Protein AF-A0A7S2L0W4-F1 (afdb_monomer)

Sequence (240 aa):
MPLSRFNKSISGSVWSVRQLDWRLLLLYWDPEKCNMKSKCPLYVYVDGTISGDFDGRDTVFMKEMAARGYVAVTADYDDASMGYIDGCQGFERKSQKIFDDSTVGSVLHQLCQDDNNAFGHRNDVPVDCNKGVAVNGYSQGSHVTALAGNFSPLVTAGLYWGNGNRGKLCAMKYPACSMCGSMDVPCMNSNQIELPKEKRRYINGDKDSYFGACENWFGRNNRNNVIDQLQAVSGMTCPY

Organism: NCBI:txid267567

pLDDT: mean 79.39, std 19.27, range [24.88, 98.56]

Secondary structure (DSSP, 8-state):
-------SSS-EE---EEETTEEEEEEE--TTTS-TTT-B-EEEEE--TT--S--HHHHHHHHHHHHTT-EEEEEEE---GGGGTSHHHHHHHHHHHHH-TTSTTSHHIIIII-TTSTTTTSSSS-B-GGG-EEEEEETHHHHHHHTGGGT-TTEEEEEEES--SEEEGGGGT-S-GGGPPEEE-GGGSGGG--S-GGGEEEE--TT-TTTS-BSSTT--B-HHHHHHHHHHHH-PPPP-

Structure (mmCIF, N/CA/C/O backbone):
data_AF-A0A7S2L0W4-F1
#
_entry.id   AF-A0A7S2L0W4-F1
#
loop_
_atom_site.group_PDB
_atom_site.id
_atom_site.type_symbol
_atom_site.label_atom_id
_atom_site.label_alt_id
_atom_site.label_comp_id
_atom_site.label_asym_id
_atom_site.label_entity_id
_atom_site.label_seq_id
_atom_site.pdbx_PDB_ins_code
_atom_site.Cartn_x
_atom_site.Cartn_y
_atom_site.Cartn_z
_atom_site.occupancy
_atom_site.B_iso_or_equiv
_atom_site.auth_seq_id
_atom_site.auth_comp_id
_atom_site.auth_asym_id
_atom_site.auth_atom_id
_atom_site.pdbx_PDB_model_num
ATOM 1 N N . MET A 1 1 ? -32.185 8.899 2.384 1.00 25.52 1 MET A N 1
ATOM 2 C CA . MET A 1 1 ? -32.598 7.673 1.660 1.00 25.52 1 MET A CA 1
ATOM 3 C C . MET A 1 1 ? -32.523 6.504 2.632 1.00 25.52 1 MET A C 1
ATOM 5 O O . MET A 1 1 ? -31.604 6.514 3.442 1.00 25.52 1 MET A O 1
ATOM 9 N N . PRO A 1 2 ? -33.486 5.568 2.641 1.00 24.88 2 PRO A N 1
ATOM 10 C CA . PRO A 1 2 ? -33.548 4.536 3.666 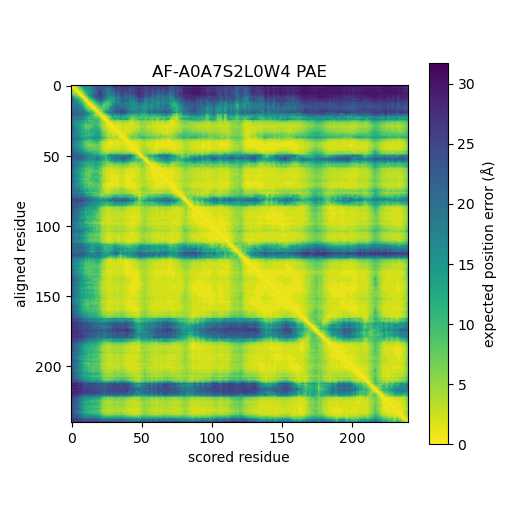1.00 24.88 2 PRO A CA 1
ATOM 11 C C . PRO A 1 2 ? -32.527 3.426 3.392 1.00 24.88 2 PRO A C 1
ATOM 13 O O . PRO A 1 2 ? -32.439 2.909 2.282 1.00 24.88 2 PRO A O 1
ATOM 16 N N . LEU A 1 3 ? -31.769 3.082 4.433 1.00 26.02 3 LEU A N 1
ATOM 17 C CA . LEU A 1 3 ? -30.790 1.998 4.484 1.00 26.02 3 LEU A CA 1
ATOM 18 C C . LEU A 1 3 ? -31.522 0.647 4.460 1.00 26.02 3 LEU A C 1
ATOM 20 O O . LEU A 1 3 ? -32.189 0.282 5.430 1.00 26.02 3 LEU A O 1
ATOM 24 N N . SER A 1 4 ? -31.420 -0.103 3.364 1.00 27.42 4 SER A N 1
ATOM 25 C CA . SER A 1 4 ? -31.948 -1.469 3.291 1.00 27.42 4 SER A CA 1
ATOM 26 C C . SER A 1 4 ? -30.940 -2.472 3.859 1.00 27.42 4 SER A C 1
ATOM 28 O O . SER A 1 4 ? -29.818 -2.576 3.366 1.00 27.42 4 SER A O 1
ATOM 30 N N . ARG A 1 5 ? -31.366 -3.237 4.871 1.00 36.09 5 ARG A N 1
ATOM 31 C CA . ARG A 1 5 ? -30.678 -4.430 5.395 1.00 36.09 5 ARG A CA 1
ATOM 32 C C . ARG A 1 5 ? -30.643 -5.545 4.346 1.00 36.09 5 ARG A C 1
ATOM 34 O O . ARG A 1 5 ? -31.677 -5.814 3.745 1.00 36.09 5 ARG A O 1
ATOM 41 N N . PHE A 1 6 ? -29.526 -6.270 4.241 1.00 31.12 6 PHE A N 1
ATOM 42 C CA . PHE A 1 6 ? -29.468 -7.583 3.585 1.00 31.12 6 PHE A CA 1
ATOM 43 C C . PHE A 1 6 ? -28.548 -8.588 4.310 1.00 31.12 6 PHE A C 1
ATOM 45 O O . PHE A 1 6 ? -27.836 -8.247 5.250 1.00 31.12 6 PHE A O 1
ATOM 52 N N . ASN A 1 7 ? -28.709 -9.849 3.901 1.00 25.83 7 ASN A N 1
ATOM 53 C CA . ASN A 1 7 ? -28.618 -11.120 4.630 1.00 25.83 7 ASN A CA 1
ATOM 54 C C . ASN A 1 7 ? -27.270 -11.556 5.245 1.00 25.83 7 ASN A C 1
ATOM 56 O O . ASN A 1 7 ? -26.189 -11.254 4.754 1.00 25.83 7 ASN A O 1
ATOM 60 N N . LYS A 1 8 ? -27.396 -12.402 6.285 1.00 31.53 8 LYS A N 1
ATOM 61 C CA . LYS A 1 8 ? -26.356 -13.211 6.951 1.00 31.53 8 LYS A CA 1
ATOM 62 C C . LYS A 1 8 ? -25.602 -14.121 5.966 1.00 31.53 8 LYS A C 1
ATOM 64 O O . LYS A 1 8 ? -26.026 -15.246 5.726 1.00 31.53 8 LYS A O 1
ATOM 69 N N . SER A 1 9 ? -24.493 -13.644 5.418 1.00 36.88 9 SER A N 1
ATOM 70 C CA . SER A 1 9 ? -23.401 -14.452 4.852 1.00 36.88 9 SER A CA 1
ATOM 71 C C . SER A 1 9 ? -22.326 -13.472 4.381 1.00 36.88 9 SER A C 1
ATOM 73 O O . SER A 1 9 ? -22.377 -13.040 3.235 1.00 36.88 9 SER A O 1
ATOM 75 N N . ILE A 1 10 ? -21.401 -13.095 5.276 1.00 40.31 10 ILE A N 1
ATOM 76 C CA . ILE A 1 10 ? -20.441 -11.984 5.113 1.00 40.31 10 ILE A CA 1
ATOM 77 C C . ILE A 1 10 ? -21.188 -10.667 4.842 1.00 40.31 10 ILE A C 1
ATOM 79 O O . ILE A 1 10 ? -21.696 -10.440 3.748 1.00 40.31 10 ILE A O 1
ATOM 83 N N . SER A 1 11 ? -21.283 -9.771 5.829 1.00 45.28 11 SER A N 1
ATOM 84 C CA . SER A 1 11 ? -21.902 -8.456 5.609 1.00 45.28 11 SER A CA 1
ATOM 85 C C . SER A 1 11 ? -20.989 -7.581 4.743 1.00 45.28 11 SER A C 1
ATOM 87 O O . SER A 1 11 ? -20.265 -6.725 5.242 1.00 45.28 11 SER A O 1
ATOM 89 N N . GLY A 1 12 ? -20.992 -7.809 3.431 1.00 43.12 12 GLY A N 1
ATOM 90 C CA . GLY A 1 12 ? -20.440 -6.877 2.460 1.00 43.12 12 GLY A CA 1
ATOM 91 C C . GLY A 1 12 ? -21.417 -5.725 2.298 1.00 43.12 12 GLY A C 1
ATOM 92 O O . GLY A 1 12 ? -22.538 -5.930 1.838 1.00 43.12 12 GLY A O 1
ATOM 93 N N . SER A 1 13 ? -21.012 -4.526 2.699 1.00 44.06 13 SER A N 1
ATOM 94 C CA . SER A 1 13 ? -21.776 -3.316 2.418 1.00 44.06 13 SER A CA 1
ATOM 95 C C . SER A 1 13 ? -20.925 -2.432 1.514 1.00 44.06 13 SER A C 1
ATOM 97 O O . SER A 1 13 ? -19.819 -2.040 1.878 1.00 44.06 13 SER A O 1
ATOM 99 N N . VAL A 1 14 ? -21.413 -2.168 0.303 1.00 39.84 14 VAL A N 1
ATOM 100 C CA . VAL A 1 14 ? -20.758 -1.252 -0.634 1.00 39.84 14 VAL A CA 1
ATOM 101 C C . VAL A 1 14 ? -21.110 0.166 -0.206 1.00 39.84 14 VAL A C 1
ATOM 103 O O . VAL A 1 14 ? -22.277 0.553 -0.261 1.00 39.84 14 VAL A O 1
ATOM 106 N N . TRP A 1 15 ? -20.113 0.933 0.224 1.00 42.97 15 TRP A N 1
ATOM 107 C CA . TRP A 1 15 ? -20.274 2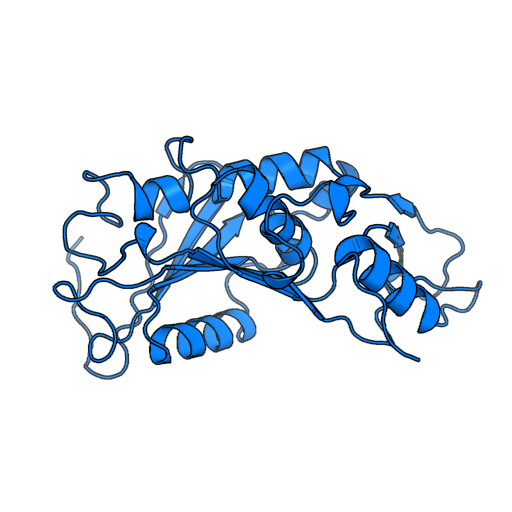.338 0.583 1.00 42.97 15 TRP A CA 1
ATOM 108 C C . TRP A 1 15 ? -19.284 3.155 -0.234 1.00 42.97 15 TRP A C 1
ATOM 110 O O . TRP A 1 15 ? -18.088 2.891 -0.181 1.00 42.97 15 TRP A O 1
ATOM 120 N N . SER A 1 16 ? -19.788 4.141 -0.980 1.00 37.47 16 SER A N 1
ATOM 121 C CA . SER A 1 16 ? -18.957 5.103 -1.700 1.00 37.47 16 SER A CA 1
ATOM 122 C C . SER A 1 16 ? -19.030 6.458 -1.011 1.00 37.47 16 SER A C 1
ATOM 124 O O . SER A 1 16 ? -20.112 7.037 -0.894 1.00 37.47 16 SER A O 1
ATOM 126 N N . VAL A 1 17 ? -17.881 6.971 -0.574 1.00 44.06 17 VAL A N 1
ATOM 127 C CA . VAL A 1 17 ? -17.745 8.336 -0.048 1.00 44.06 17 VAL A CA 1
ATOM 128 C C . VAL A 1 17 ? -16.907 9.125 -1.037 1.00 44.06 17 VAL A C 1
ATOM 130 O O . VAL A 1 17 ? -15.743 8.799 -1.259 1.00 44.06 17 VAL A O 1
ATOM 133 N N . ARG A 1 18 ? -17.500 10.145 -1.667 1.00 39.38 18 ARG A N 1
ATOM 134 C CA . ARG A 1 18 ? -16.770 11.073 -2.538 1.00 39.38 18 ARG A CA 1
ATOM 135 C C . ARG A 1 18 ? -16.206 12.220 -1.720 1.00 39.38 18 ARG A C 1
ATOM 137 O O . ARG A 1 18 ? -16.968 13.056 -1.241 1.00 39.38 18 ARG A O 1
ATOM 144 N N . GLN A 1 19 ? -14.884 12.306 -1.662 1.00 43.34 19 GLN A N 1
ATOM 145 C CA . GLN A 1 19 ? -14.175 13.533 -1.323 1.00 43.34 19 GLN A CA 1
ATOM 146 C C . GLN A 1 19 ? -13.202 13.841 -2.466 1.00 43.34 19 GLN A C 1
ATOM 148 O O . GLN A 1 19 ? -12.768 12.932 -3.160 1.00 43.34 19 GLN A O 1
ATOM 153 N N . LEU A 1 20 ? -12.970 15.124 -2.739 1.00 43.94 20 LEU A N 1
ATOM 154 C CA . LEU A 1 20 ? -12.661 15.701 -4.060 1.00 43.94 20 LEU A CA 1
ATOM 155 C C . LEU A 1 20 ? -11.546 15.059 -4.925 1.00 43.94 20 LEU A C 1
ATOM 157 O O . LEU A 1 20 ? -11.529 15.368 -6.108 1.00 43.94 20 LEU A O 1
ATOM 161 N N . ASP A 1 21 ? -10.712 14.140 -4.422 1.00 53.69 21 ASP A N 1
ATOM 162 C CA . ASP A 1 21 ? -9.618 13.502 -5.182 1.00 53.69 21 ASP A CA 1
ATOM 163 C C . ASP A 1 21 ? -9.447 11.975 -4.980 1.00 53.69 21 ASP A C 1
ATOM 165 O O . ASP A 1 21 ? -8.531 11.387 -5.555 1.00 53.69 21 ASP A O 1
ATOM 169 N N . TRP A 1 22 ? -10.270 11.318 -4.157 1.00 57.53 22 TRP A N 1
ATOM 170 C CA . TRP A 1 22 ? -10.204 9.868 -3.901 1.00 57.53 22 TRP A CA 1
ATOM 171 C C . TRP A 1 22 ? -11.491 9.385 -3.210 1.00 57.53 22 TRP A C 1
ATOM 173 O O . TRP A 1 22 ? -12.302 10.189 -2.739 1.00 57.53 22 TRP A O 1
ATOM 183 N N . ARG A 1 23 ? -11.737 8.069 -3.178 1.00 63.06 23 ARG A N 1
ATOM 184 C CA . ARG A 1 23 ? -12.978 7.512 -2.601 1.00 63.06 23 ARG A CA 1
ATOM 185 C C . ARG A 1 23 ? -12.723 6.226 -1.843 1.00 63.06 23 ARG A C 1
ATOM 187 O O . ARG A 1 23 ? -12.052 5.336 -2.350 1.00 63.06 23 ARG A O 1
ATOM 194 N N . LEU A 1 24 ? -13.348 6.069 -0.680 1.00 63.22 24 LEU A N 1
ATOM 195 C CA . LEU A 1 24 ? -13.543 4.730 -0.133 1.00 63.22 24 LEU A CA 1
ATOM 196 C C . LEU A 1 24 ? -14.602 4.042 -0.993 1.00 63.22 24 LEU A C 1
ATOM 198 O O . LEU A 1 24 ? -15.680 4.602 -1.202 1.00 63.22 24 LEU A O 1
ATOM 202 N N . LEU A 1 25 ? -14.258 2.884 -1.549 1.00 67.94 25 LEU A N 1
ATOM 203 C CA . LEU A 1 25 ? -15.087 2.208 -2.546 1.00 67.94 25 LEU A CA 1
ATOM 204 C C . LEU A 1 25 ? -15.820 0.992 -1.975 1.00 67.94 25 LEU A C 1
ATOM 206 O O . LEU A 1 25 ? -16.997 0.772 -2.259 1.00 67.94 25 LEU A O 1
ATOM 210 N N . LEU A 1 26 ? -15.118 0.189 -1.175 1.00 76.62 26 LEU A N 1
ATOM 211 C CA . LEU A 1 26 ? -15.656 -1.005 -0.528 1.00 76.62 26 LEU A CA 1
ATOM 212 C C . LEU A 1 26 ? -15.157 -1.095 0.897 1.00 76.62 26 LEU A C 1
ATOM 214 O O . LEU A 1 26 ? -14.000 -0.783 1.175 1.00 76.62 26 LEU A O 1
ATOM 218 N N . LEU A 1 27 ? -16.028 -1.615 1.755 1.00 86.75 27 LEU A N 1
ATOM 219 C CA . LEU A 1 27 ? -15.720 -1.957 3.128 1.00 86.75 27 LEU A CA 1
ATOM 220 C C . LEU A 1 27 ? -16.304 -3.343 3.435 1.00 86.75 27 LEU A C 1
ATOM 222 O O . LEU A 1 27 ? -17.497 -3.590 3.249 1.00 86.75 27 LEU A O 1
ATOM 226 N N . TYR A 1 28 ? -15.451 -4.257 3.887 1.00 88.81 28 TYR A N 1
ATOM 227 C CA . TYR A 1 28 ? -15.817 -5.618 4.274 1.00 88.81 28 TYR A CA 1
ATOM 228 C C . TYR A 1 28 ? -15.331 -5.912 5.684 1.00 88.81 28 TYR A C 1
ATOM 230 O O . TYR A 1 28 ? -14.205 -5.586 6.048 1.00 88.81 28 TYR A O 1
ATOM 238 N N . TRP A 1 29 ? -16.154 -6.609 6.455 1.00 91.31 29 TRP A N 1
ATOM 239 C CA . TRP A 1 29 ? -15.713 -7.306 7.654 1.00 91.31 29 TRP A CA 1
ATOM 240 C C . TRP A 1 29 ? -16.605 -8.524 7.881 1.00 91.31 29 TRP A C 1
ATOM 242 O O . TRP A 1 29 ? -17.750 -8.577 7.423 1.00 91.31 29 TRP A O 1
ATOM 252 N N . ASP A 1 30 ? -16.068 -9.518 8.577 1.00 91.31 30 ASP A N 1
ATOM 253 C CA . ASP A 1 30 ? -16.837 -10.668 9.034 1.00 91.31 30 ASP A CA 1
ATOM 254 C C . ASP A 1 30 ? -17.305 -10.411 10.479 1.00 91.31 30 ASP A C 1
ATOM 256 O O . ASP A 1 30 ? -16.456 -10.357 11.370 1.00 91.31 30 ASP A O 1
ATOM 260 N N . PRO A 1 31 ? -18.618 -10.267 10.752 1.00 89.31 31 PRO A N 1
ATOM 261 C CA . PRO A 1 31 ? -19.128 -9.987 12.095 1.00 89.31 31 PRO A CA 1
ATOM 262 C C . PRO A 1 31 ? -18.836 -11.098 13.118 1.00 89.31 31 PRO A C 1
ATOM 264 O O . PRO A 1 31 ? -18.837 -10.833 14.323 1.00 89.31 31 PRO A O 1
ATOM 267 N N . GLU A 1 32 ? -18.575 -12.330 12.669 1.00 90.31 32 GLU A N 1
ATOM 268 C CA . GLU A 1 32 ? -18.208 -13.442 13.554 1.00 90.31 32 GLU A CA 1
ATOM 269 C C . GLU A 1 32 ? -16.742 -13.366 13.997 1.00 90.31 32 GLU A C 1
ATOM 271 O O . GLU A 1 32 ? -16.394 -13.834 15.082 1.00 90.31 32 GLU A O 1
ATOM 276 N N . LYS A 1 33 ? -15.877 -12.747 13.185 1.00 90.88 33 LYS A N 1
ATOM 277 C CA . LYS A 1 33 ? -14.451 -12.536 13.494 1.00 90.88 33 LYS A CA 1
ATOM 278 C C . LYS A 1 33 ? -14.181 -11.163 14.092 1.00 90.88 33 LYS A C 1
ATOM 280 O O . LYS A 1 33 ? -13.267 -10.999 14.896 1.00 90.88 33 LYS A O 1
ATOM 285 N N . CYS A 1 34 ? -14.977 -10.184 13.689 1.00 89.81 34 CYS A N 1
ATOM 286 C CA . CYS A 1 34 ? -14.733 -8.780 13.901 1.00 89.81 34 CYS A CA 1
ATOM 287 C C . CYS A 1 34 ? -16.027 -8.054 14.268 1.00 89.81 34 CYS A C 1
ATOM 289 O O . CYS A 1 34 ? -16.938 -7.936 13.456 1.00 89.81 34 CYS A O 1
ATOM 291 N N . ASN A 1 35 ? -16.131 -7.554 15.497 1.00 88.12 35 ASN A N 1
ATOM 292 C CA . ASN A 1 35 ? -17.352 -6.909 15.969 1.00 88.12 35 ASN A CA 1
ATOM 293 C C . ASN A 1 35 ? -17.049 -5.706 16.859 1.00 88.12 35 ASN A C 1
ATOM 295 O O . ASN A 1 35 ? -15.913 -5.481 17.269 1.00 88.12 35 ASN A O 1
ATOM 299 N N . MET A 1 36 ? -18.092 -4.945 17.188 1.00 84.50 36 MET A N 1
ATOM 300 C CA . MET A 1 36 ? -17.954 -3.681 17.912 1.00 84.50 36 MET A CA 1
ATOM 301 C C . MET A 1 36 ? -17.341 -3.809 19.310 1.00 84.50 36 MET A C 1
ATOM 303 O O . MET A 1 36 ? -16.830 -2.825 19.835 1.00 84.50 36 MET A O 1
ATOM 307 N N . LYS A 1 37 ? -17.376 -5.003 19.918 1.00 84.31 37 LYS A N 1
ATOM 308 C CA . LYS A 1 37 ? -16.754 -5.247 21.225 1.00 84.31 37 LYS A CA 1
ATOM 309 C C . LYS A 1 37 ? -15.266 -5.533 21.092 1.00 84.31 37 LYS A C 1
ATOM 311 O O . LYS A 1 37 ? -14.485 -5.021 21.885 1.00 84.31 37 LYS A O 1
ATOM 316 N N . SER A 1 38 ? -14.882 -6.379 20.134 1.00 82.50 38 SER A N 1
ATOM 317 C CA . SER A 1 38 ? -13.476 -6.730 19.947 1.00 82.50 38 SER A CA 1
ATOM 318 C C . SER A 1 38 ? -12.709 -5.602 19.273 1.00 82.50 38 SER A C 1
ATOM 320 O O . SER A 1 38 ? -11.590 -5.330 19.704 1.00 82.50 38 SER A O 1
ATOM 322 N N . LYS A 1 39 ? -13.307 -4.949 18.266 1.00 89.19 39 LYS A N 1
ATOM 323 C CA . LYS A 1 39 ? -12.655 -4.083 17.271 1.00 89.19 39 LYS A CA 1
ATOM 324 C C . LYS A 1 39 ? -11.442 -4.750 16.605 1.00 89.19 39 LYS A C 1
ATOM 326 O O . LYS A 1 39 ? -10.837 -5.686 17.137 1.00 89.19 39 LYS A O 1
ATOM 331 N N . CYS A 1 40 ? -11.067 -4.298 15.422 1.00 93.44 40 CYS A N 1
ATOM 332 C CA . CYS A 1 40 ? -10.186 -5.069 14.550 1.00 93.44 40 CYS A CA 1
ATOM 333 C C . CYS A 1 40 ? -9.127 -4.212 13.880 1.00 93.44 40 CYS A C 1
ATOM 335 O O . CYS A 1 40 ? -9.377 -3.031 13.637 1.00 93.44 40 CYS A O 1
ATOM 337 N N . PRO A 1 41 ? -7.974 -4.810 13.535 1.00 96.62 41 PRO A N 1
ATOM 338 C CA . PRO A 1 41 ? -7.005 -4.134 12.692 1.00 96.62 41 PRO A CA 1
ATOM 339 C C . PRO A 1 41 ? -7.619 -3.798 11.328 1.00 96.62 41 PRO A C 1
ATOM 341 O O . PRO A 1 41 ? -8.553 -4.458 10.852 1.00 96.62 41 PRO A O 1
ATOM 344 N N . LEU A 1 42 ? -7.065 -2.769 10.698 1.00 96.25 42 LEU A N 1
ATOM 345 C CA . LEU A 1 42 ? -7.480 -2.308 9.379 1.00 96.25 42 LEU A CA 1
ATOM 346 C C . LEU A 1 42 ? -6.605 -2.951 8.301 1.00 96.25 42 LEU A C 1
ATOM 348 O O . LEU A 1 42 ? -5.403 -3.143 8.481 1.00 96.25 42 LEU A O 1
ATOM 352 N N . TYR A 1 43 ? -7.209 -3.260 7.165 1.00 97.69 43 TYR A N 1
ATOM 353 C CA . TYR A 1 43 ? -6.531 -3.643 5.940 1.00 97.69 43 TYR A CA 1
ATOM 354 C C . TYR A 1 43 ? -6.943 -2.689 4.819 1.00 97.69 43 TYR A C 1
ATOM 356 O O . TYR A 1 43 ? -8.136 -2.530 4.574 1.00 97.69 43 TYR A O 1
ATOM 364 N N . VAL A 1 44 ? -5.974 -2.080 4.136 1.00 96.12 44 VAL A N 1
ATOM 365 C CA . VAL A 1 44 ? -6.212 -1.160 3.014 1.00 96.12 44 VAL A CA 1
ATOM 366 C C . VAL A 1 44 ? -5.607 -1.739 1.740 1.00 96.12 44 VAL A C 1
ATOM 368 O O . VAL A 1 44 ? -4.407 -2.012 1.689 1.00 96.12 44 VAL A O 1
ATOM 371 N N . TYR A 1 45 ? -6.430 -1.899 0.709 1.00 95.12 45 TYR A N 1
ATOM 372 C CA . TYR A 1 45 ? -6.002 -2.262 -0.637 1.00 95.12 45 TYR A CA 1
ATOM 373 C C . TYR A 1 45 ? -6.022 -1.044 -1.572 1.00 95.12 45 TYR A C 1
ATOM 375 O O . TYR A 1 45 ? -6.946 -0.233 -1.510 1.00 95.12 45 TYR A O 1
ATOM 383 N N . VAL A 1 46 ? -5.013 -0.922 -2.438 1.00 93.12 46 VAL A N 1
ATOM 384 C CA . VAL A 1 46 ? -4.937 0.114 -3.483 1.00 93.12 46 VAL A CA 1
ATOM 385 C C . VAL A 1 46 ? -4.576 -0.537 -4.817 1.00 93.12 46 VAL A C 1
ATOM 387 O O . VAL A 1 46 ? -3.546 -1.211 -4.929 1.00 93.12 46 VAL A O 1
ATOM 390 N N . ASP A 1 47 ? -5.411 -0.338 -5.833 1.00 91.25 47 ASP A N 1
ATOM 391 C CA . ASP A 1 47 ? -5.235 -0.977 -7.142 1.00 91.25 47 ASP A CA 1
ATOM 392 C C . ASP A 1 47 ? -4.243 -0.221 -8.058 1.00 91.25 47 ASP A C 1
ATOM 394 O O . ASP A 1 47 ? -3.670 0.818 -7.705 1.00 91.25 47 ASP A O 1
ATOM 398 N N . GLY A 1 48 ? -3.982 -0.785 -9.235 1.00 88.62 48 GLY A N 1
ATOM 399 C CA . GLY A 1 48 ? -3.072 -0.253 -10.245 1.00 88.62 48 GLY A CA 1
ATOM 400 C C . GLY A 1 48 ? -3.630 0.920 -11.056 1.00 88.62 48 GLY A C 1
ATOM 401 O O . GLY A 1 48 ? -4.643 1.522 -10.725 1.00 88.62 48 GLY A O 1
ATOM 402 N N . THR A 1 49 ? -2.944 1.236 -12.152 1.00 84.94 49 THR A N 1
ATOM 403 C CA . THR A 1 49 ? -3.280 2.329 -13.078 1.00 84.94 49 THR A CA 1
ATOM 404 C C . THR A 1 49 ? -4.500 2.039 -13.942 1.00 84.94 49 THR A C 1
ATOM 406 O O . THR A 1 49 ? -4.525 1.013 -14.618 1.00 84.94 49 THR A O 1
ATOM 409 N N . ILE A 1 50 ? -5.411 3.013 -14.039 1.00 76.25 50 ILE A N 1
ATOM 410 C CA . ILE A 1 50 ? -6.622 2.975 -14.879 1.00 76.25 50 ILE A CA 1
ATOM 411 C C . ILE A 1 50 ? -7.421 1.692 -14.596 1.00 76.25 50 ILE A C 1
ATOM 413 O O . ILE A 1 50 ? -7.915 1.023 -15.503 1.00 76.25 50 ILE A O 1
ATOM 417 N N . SER A 1 51 ? -7.511 1.316 -13.322 1.00 61.38 51 SER A N 1
ATOM 418 C CA . SER A 1 51 ? -8.157 0.061 -12.926 1.00 61.38 51 SER A CA 1
ATOM 419 C C . SER A 1 51 ? -9.674 0.191 -12.815 1.00 61.38 51 SER A C 1
ATOM 421 O O . SER A 1 5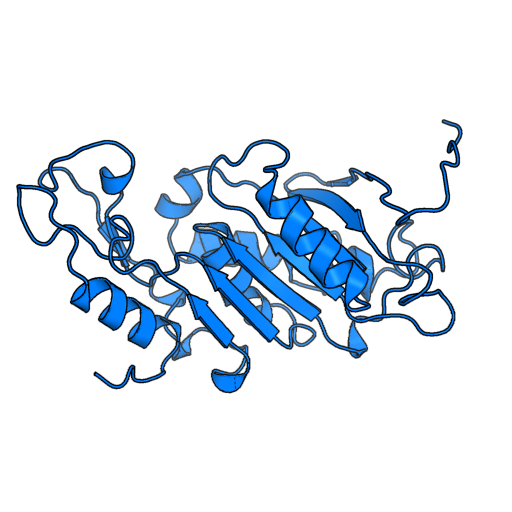1 ? -10.328 -0.815 -12.591 1.00 61.38 51 SER A O 1
ATOM 423 N N . GLY A 1 52 ? -10.212 1.406 -13.022 1.00 56.41 52 GLY A N 1
ATOM 424 C CA . GLY A 1 52 ? -11.621 1.740 -13.255 1.00 56.41 52 GLY A CA 1
ATOM 425 C C . GLY A 1 52 ? -12.641 0.828 -12.573 1.00 56.41 52 GLY A C 1
ATOM 426 O O . GLY A 1 52 ? -12.967 -0.210 -13.123 1.00 56.41 52 GLY A O 1
ATOM 427 N N . ASP A 1 53 ? -13.196 1.267 -11.438 1.00 58.19 53 ASP A N 1
ATOM 428 C CA . ASP A 1 53 ? -14.272 0.612 -10.674 1.00 58.19 53 ASP A CA 1
ATOM 429 C C . ASP A 1 53 ? -14.207 -0.938 -10.635 1.00 58.19 53 ASP A C 1
ATOM 431 O O . ASP A 1 53 ? -14.851 -1.631 -11.419 1.00 58.19 53 ASP A O 1
ATOM 435 N N . PHE A 1 54 ? -13.532 -1.459 -9.604 1.00 62.72 54 PHE A N 1
ATOM 436 C CA . PHE A 1 54 ? -13.567 -2.847 -9.117 1.00 62.72 54 PHE A CA 1
ATOM 437 C C . PHE A 1 54 ? -13.107 -3.947 -10.084 1.00 62.72 54 PHE A C 1
ATOM 439 O O . PHE A 1 54 ? -13.893 -4.502 -10.854 1.00 62.72 54 PHE A O 1
ATOM 446 N N . ASP A 1 55 ? -11.872 -4.416 -9.895 1.00 68.50 55 ASP A N 1
ATOM 447 C CA . ASP A 1 55 ? -11.437 -5.716 -10.412 1.00 68.50 55 ASP A CA 1
ATOM 448 C C . ASP A 1 55 ? -11.872 -6.840 -9.440 1.00 68.50 55 ASP A C 1
ATOM 450 O O . ASP A 1 55 ? -11.951 -6.680 -8.216 1.00 68.50 55 ASP A O 1
ATOM 454 N N . GLY A 1 56 ? -12.143 -8.035 -9.971 1.00 73.69 56 GLY A N 1
ATOM 455 C CA . GLY A 1 56 ? -12.408 -9.229 -9.170 1.00 73.69 56 GLY A CA 1
ATOM 456 C C . GLY A 1 56 ? -11.276 -9.528 -8.181 1.00 73.69 56 GLY A C 1
ATOM 457 O O . GLY A 1 56 ? -11.545 -10.015 -7.077 1.00 73.69 56 GLY A O 1
ATOM 458 N N . ARG A 1 57 ? -10.032 -9.168 -8.527 1.00 80.12 57 ARG A N 1
ATOM 459 C CA . ARG A 1 57 ? -8.857 -9.268 -7.646 1.00 80.12 57 ARG A CA 1
ATOM 460 C C . ARG A 1 57 ? -9.055 -8.544 -6.313 1.00 80.12 57 ARG A C 1
ATOM 462 O O . ARG A 1 57 ? -8.758 -9.125 -5.266 1.00 80.12 57 ARG A O 1
ATOM 469 N N . ASP A 1 58 ? -9.582 -7.325 -6.342 1.00 81.75 58 ASP A N 1
ATOM 470 C CA . ASP A 1 58 ? -9.772 -6.486 -5.157 1.00 81.75 58 ASP A CA 1
ATOM 471 C C . ASP A 1 58 ? -10.665 -7.221 -4.165 1.00 81.75 58 ASP A C 1
ATOM 473 O O . ASP A 1 58 ? -10.330 -7.403 -2.994 1.00 81.75 58 ASP A O 1
ATOM 477 N N . THR A 1 59 ? -11.784 -7.748 -4.667 1.00 82.75 59 THR A N 1
ATOM 478 C CA . THR A 1 59 ? -12.768 -8.441 -3.835 1.00 82.75 59 THR A CA 1
ATOM 479 C C . THR A 1 59 ? -12.216 -9.713 -3.197 1.00 82.75 59 THR A C 1
ATOM 481 O O . THR A 1 59 ? -12.615 -10.038 -2.078 1.00 82.75 59 THR A O 1
ATOM 484 N N . VAL A 1 60 ? -11.290 -10.413 -3.862 1.00 90.56 60 VAL A N 1
ATOM 485 C CA . VAL A 1 60 ? -10.649 -11.616 -3.313 1.00 90.56 60 VAL A CA 1
ATOM 486 C C . VAL A 1 60 ? -9.810 -11.248 -2.097 1.00 90.56 60 VAL A C 1
ATOM 488 O O . VAL A 1 60 ? -10.069 -11.759 -1.009 1.00 90.56 60 VAL A O 1
ATOM 491 N N . PHE A 1 61 ? -8.861 -10.318 -2.234 1.00 92.06 61 PHE A N 1
ATOM 492 C CA . PHE A 1 61 ? -8.013 -9.926 -1.106 1.00 92.06 61 PHE A CA 1
ATOM 493 C C . PHE A 1 61 ? -8.826 -9.357 0.057 1.00 92.06 61 PHE A C 1
ATOM 495 O O . PHE A 1 61 ? -8.578 -9.680 1.216 1.00 92.06 61 PHE A O 1
ATOM 502 N N . MET A 1 62 ? -9.831 -8.548 -0.257 1.00 91.12 62 MET A N 1
ATOM 503 C CA . MET A 1 62 ? -10.699 -7.922 0.733 1.00 91.12 62 MET A CA 1
ATOM 504 C C . MET A 1 62 ? -11.483 -8.955 1.551 1.00 91.12 62 MET A C 1
ATOM 506 O O . MET A 1 62 ? -11.511 -8.877 2.780 1.00 91.12 62 MET A O 1
ATOM 510 N N . LYS A 1 63 ? -12.071 -9.962 0.892 1.00 91.62 63 LYS A N 1
ATOM 511 C CA . LYS A 1 63 ? -12.792 -11.054 1.566 1.00 91.62 63 LYS A CA 1
ATOM 512 C C . LYS A 1 63 ? -11.858 -11.933 2.392 1.00 91.62 63 LYS A C 1
ATOM 514 O O . LYS A 1 63 ? -12.199 -12.272 3.522 1.00 91.62 63 LYS A O 1
ATOM 519 N N . GLU A 1 64 ? -10.682 -12.261 1.863 1.00 94.50 64 GLU A N 1
ATOM 520 C CA . GLU A 1 64 ? -9.681 -13.060 2.577 1.00 94.50 64 GLU A CA 1
ATOM 521 C C . GLU A 1 64 ? -9.208 -12.370 3.863 1.00 94.50 64 GLU A C 1
ATOM 523 O O . GLU A 1 64 ? -9.092 -13.005 4.912 1.00 94.50 64 GLU A O 1
ATOM 528 N N . MET A 1 65 ? -8.977 -11.057 3.817 1.00 96.25 65 MET A N 1
ATOM 529 C CA . MET A 1 65 ? -8.568 -10.296 5.000 1.00 96.25 65 MET A CA 1
ATOM 530 C C . MET A 1 65 ? -9.718 -10.128 5.998 1.00 96.25 65 MET A C 1
ATOM 532 O O . MET A 1 65 ? -9.504 -10.288 7.202 1.00 96.25 65 MET A O 1
ATOM 536 N N . ALA A 1 66 ? -10.948 -9.918 5.522 1.00 94.56 66 ALA A N 1
ATOM 537 C CA . ALA A 1 66 ? -12.133 -9.907 6.378 1.00 94.56 66 ALA A CA 1
ATOM 538 C C . ALA A 1 66 ? -12.327 -11.245 7.117 1.00 94.56 66 ALA A C 1
ATOM 540 O O . ALA A 1 66 ? -12.521 -11.256 8.334 1.00 94.56 66 ALA A O 1
ATOM 541 N N . ALA A 1 67 ? -12.173 -12.377 6.420 1.00 94.31 67 ALA A N 1
ATOM 542 C CA . ALA A 1 67 ? -12.244 -13.718 7.009 1.00 94.31 67 ALA A CA 1
ATOM 543 C C . ALA A 1 67 ? -11.135 -13.988 8.049 1.00 94.31 67 ALA A C 1
ATOM 545 O O . ALA A 1 67 ? -11.290 -14.831 8.938 1.00 94.31 67 ALA A O 1
ATOM 546 N N . ARG A 1 68 ? -10.020 -13.249 7.971 1.00 95.44 68 ARG A N 1
ATOM 547 C CA . ARG A 1 68 ? -8.915 -13.266 8.947 1.00 95.44 68 ARG A CA 1
ATOM 548 C C . ARG A 1 68 ? -9.120 -12.303 10.120 1.00 95.44 68 ARG A C 1
ATOM 550 O O . ARG A 1 68 ? -8.257 -12.236 10.991 1.00 95.44 68 ARG A O 1
ATOM 557 N N . GLY A 1 69 ? -10.249 -11.597 10.172 1.00 95.44 69 GLY A N 1
ATOM 558 C CA . GLY A 1 69 ? -10.605 -10.701 11.272 1.00 95.44 69 GLY A CA 1
ATOM 559 C C . GLY A 1 69 ? -10.123 -9.262 11.107 1.00 95.44 69 GLY A C 1
ATOM 560 O O . GLY A 1 69 ? -9.995 -8.564 12.108 1.00 95.44 69 GLY A O 1
ATOM 561 N N . TYR A 1 70 ? -9.863 -8.813 9.878 1.00 96.38 70 TYR A N 1
ATOM 562 C CA . TYR A 1 70 ? -9.621 -7.402 9.578 1.00 96.38 70 TYR A CA 1
ATOM 563 C C . TYR A 1 70 ? -10.923 -6.699 9.179 1.00 96.38 70 TYR A C 1
ATOM 565 O O . TYR A 1 70 ? -11.828 -7.313 8.610 1.00 96.38 70 TYR A O 1
ATOM 573 N N . VAL A 1 71 ? -10.986 -5.389 9.406 1.00 94.31 71 VAL A N 1
ATOM 574 C CA . VAL A 1 71 ? -11.829 -4.524 8.572 1.00 94.31 71 VAL A CA 1
ATOM 575 C C . VAL A 1 71 ? -11.035 -4.257 7.300 1.00 94.31 71 VAL A C 1
ATOM 577 O O . VAL A 1 71 ? -9.925 -3.746 7.371 1.00 94.31 71 VAL A O 1
ATOM 580 N N . ALA A 1 72 ? -11.563 -4.644 6.148 1.00 94.62 72 ALA A N 1
ATOM 581 C CA . ALA A 1 72 ? -10.903 -4.510 4.858 1.00 94.62 72 ALA A CA 1
ATOM 582 C C . ALA A 1 72 ? -11.543 -3.374 4.056 1.00 94.62 72 ALA A C 1
ATOM 584 O O . ALA A 1 72 ? -12.764 -3.356 3.889 1.00 94.62 72 ALA A O 1
ATOM 585 N N . VAL A 1 73 ? -10.730 -2.453 3.537 1.00 92.12 73 VAL A N 1
ATOM 586 C CA . VAL A 1 73 ? -11.163 -1.318 2.708 1.00 92.12 73 VAL A CA 1
ATOM 587 C C . VAL A 1 73 ? -10.345 -1.229 1.420 1.00 92.12 73 VAL A C 1
ATOM 589 O O . VAL A 1 73 ? -9.164 -1.568 1.411 1.00 92.12 73 VAL A O 1
ATOM 592 N N . THR A 1 74 ? -10.965 -0.767 0.335 1.00 90.06 74 THR A N 1
ATOM 593 C CA . THR A 1 74 ? -10.245 -0.389 -0.891 1.00 90.06 74 THR A CA 1
ATOM 594 C C . THR A 1 74 ? -10.433 1.096 -1.169 1.00 90.06 74 THR A C 1
ATOM 596 O O . THR A 1 74 ? -11.526 1.640 -0.953 1.00 90.06 74 THR A O 1
ATOM 599 N N . ALA A 1 75 ? -9.355 1.744 -1.600 1.00 86.56 75 ALA A N 1
ATOM 600 C CA . ALA A 1 75 ? -9.310 3.171 -1.875 1.00 86.56 75 ALA A CA 1
ATOM 601 C C . ALA A 1 75 ? -9.159 3.418 -3.382 1.00 86.56 75 ALA A C 1
ATOM 603 O O . ALA A 1 75 ? -8.166 3.013 -3.986 1.00 86.56 75 ALA A O 1
ATOM 604 N N . ASP A 1 76 ? -10.139 4.109 -3.964 1.00 82.44 76 ASP A N 1
ATOM 605 C CA . ASP A 1 76 ? -9.991 4.792 -5.250 1.00 82.44 76 ASP A CA 1
ATOM 606 C C . ASP A 1 76 ? -9.030 5.956 -5.078 1.00 82.44 76 ASP A C 1
ATOM 608 O O . ASP A 1 76 ? -9.038 6.601 -4.032 1.00 82.44 76 ASP A O 1
ATOM 612 N N . TYR A 1 77 ? -8.281 6.292 -6.111 1.00 83.44 77 TYR A N 1
ATOM 613 C CA . TYR A 1 77 ? -7.419 7.466 -6.145 1.00 83.44 77 TYR A CA 1
ATOM 614 C C . TYR A 1 77 ? -7.312 7.946 -7.587 1.00 83.44 77 TYR A C 1
ATOM 616 O O . TYR A 1 77 ? -7.725 7.244 -8.504 1.00 83.44 77 TYR A O 1
ATOM 624 N N . ASP A 1 78 ? -6.759 9.137 -7.809 1.00 81.31 78 ASP A N 1
ATOM 625 C CA . ASP A 1 78 ? -6.340 9.519 -9.158 1.00 81.31 78 ASP A CA 1
ATOM 626 C C . ASP A 1 78 ? -5.248 8.548 -9.627 1.00 81.31 78 ASP A C 1
ATOM 628 O O . ASP A 1 78 ? -4.069 8.721 -9.318 1.00 81.31 78 ASP A O 1
ATOM 632 N N . ASP A 1 79 ? -5.653 7.490 -10.321 1.00 75.12 79 ASP A N 1
ATOM 633 C CA . ASP A 1 79 ? -4.831 6.378 -10.788 1.00 75.12 79 ASP A CA 1
ATOM 634 C C . ASP A 1 79 ? -4.342 6.588 -12.228 1.00 75.12 79 ASP A C 1
ATOM 636 O O . ASP A 1 79 ? -3.770 5.679 -12.842 1.00 75.12 79 ASP A O 1
ATOM 640 N N . ALA A 1 80 ? -4.522 7.800 -12.770 1.00 73.56 80 ALA A N 1
ATOM 641 C CA . ALA A 1 80 ? -4.109 8.140 -14.119 1.00 73.56 80 ALA A CA 1
ATOM 642 C C . ALA A 1 80 ? -2.626 7.810 -14.339 1.00 73.56 80 ALA A C 1
ATOM 644 O O . ALA A 1 80 ? -1.764 8.008 -13.471 1.00 73.56 80 ALA A O 1
ATOM 645 N N . SER A 1 81 ? -2.297 7.357 -15.553 1.00 64.81 81 SER A N 1
ATOM 646 C CA . SER A 1 81 ? -0.923 7.010 -15.937 1.00 64.81 81 SER A CA 1
ATOM 647 C C . SER A 1 81 ? 0.045 8.195 -15.831 1.00 64.81 81 SER A C 1
ATOM 649 O O . SER A 1 81 ? 1.246 7.982 -15.687 1.00 64.81 81 SER A O 1
ATOM 651 N N . MET A 1 82 ? -0.463 9.437 -15.839 1.00 58.44 82 MET A N 1
ATOM 652 C CA . MET A 1 82 ? 0.330 10.638 -15.539 1.00 58.44 82 MET A CA 1
ATOM 653 C C . MET A 1 82 ? 0.983 10.587 -14.151 1.00 58.44 82 MET A C 1
ATOM 655 O O . MET A 1 82 ? 2.036 11.181 -13.963 1.00 58.44 82 MET A O 1
ATOM 659 N N . GLY A 1 83 ? 0.439 9.812 -13.207 1.00 57.00 83 GLY A N 1
ATOM 660 C CA . GLY A 1 83 ? 1.057 9.596 -11.899 1.00 57.00 83 GLY A CA 1
ATOM 661 C C . GLY A 1 83 ? 2.471 9.012 -11.960 1.00 57.00 83 GLY A C 1
ATOM 662 O O . GLY A 1 83 ? 3.256 9.240 -11.0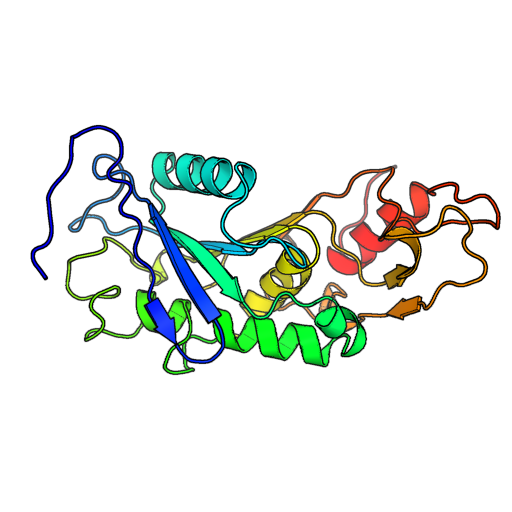49 1.00 57.00 83 GLY A O 1
ATOM 663 N N . TYR A 1 84 ? 2.815 8.312 -13.043 1.00 67.19 84 TYR A N 1
ATOM 664 C CA . TYR A 1 84 ? 4.175 7.841 -13.298 1.00 67.19 84 TYR A CA 1
ATOM 665 C C . TYR A 1 84 ? 5.094 8.929 -13.891 1.00 67.19 84 TYR A C 1
ATOM 667 O O . TYR A 1 84 ? 6.311 8.843 -13.740 1.00 67.19 84 TYR A O 1
ATOM 675 N N . ILE A 1 85 ? 4.536 9.961 -14.537 1.00 68.81 85 ILE A N 1
ATOM 676 C CA . ILE A 1 85 ? 5.285 11.100 -15.107 1.00 68.81 85 ILE A CA 1
ATOM 677 C C . ILE A 1 85 ? 5.791 12.023 -13.992 1.00 68.81 85 ILE A C 1
ATOM 679 O O . ILE A 1 85 ? 6.920 12.500 -14.056 1.00 68.81 85 ILE A O 1
ATOM 683 N N . ASP A 1 86 ? 4.995 12.205 -12.936 1.00 78.19 86 ASP A N 1
ATOM 684 C CA . ASP A 1 86 ? 5.361 13.003 -11.757 1.00 78.19 86 ASP A CA 1
ATOM 685 C C . ASP A 1 86 ? 6.399 12.311 -10.848 1.00 78.19 86 ASP A C 1
ATOM 687 O O . ASP A 1 86 ? 6.876 12.898 -9.869 1.00 78.19 86 ASP A O 1
ATOM 691 N N . GLY A 1 87 ? 6.730 11.048 -11.143 1.00 85.75 87 GLY A N 1
ATOM 692 C CA . GLY A 1 87 ? 7.693 10.242 -10.402 1.00 85.75 87 GLY A CA 1
ATOM 693 C C . GLY A 1 87 ? 7.384 10.186 -8.905 1.00 85.75 87 GLY A C 1
ATOM 694 O O . GLY A 1 87 ? 6.245 9.983 -8.483 1.00 85.75 87 GLY A O 1
ATOM 695 N N . CYS A 1 88 ? 8.414 10.379 -8.081 1.00 91.88 88 CYS A N 1
ATOM 696 C CA . CYS A 1 88 ? 8.290 10.283 -6.627 1.00 91.88 88 CYS A CA 1
ATOM 697 C C . CYS A 1 88 ? 7.297 11.261 -6.014 1.00 91.88 88 CYS A C 1
ATOM 699 O O . CYS A 1 88 ? 6.498 10.857 -5.177 1.00 91.88 88 CYS A O 1
ATOM 701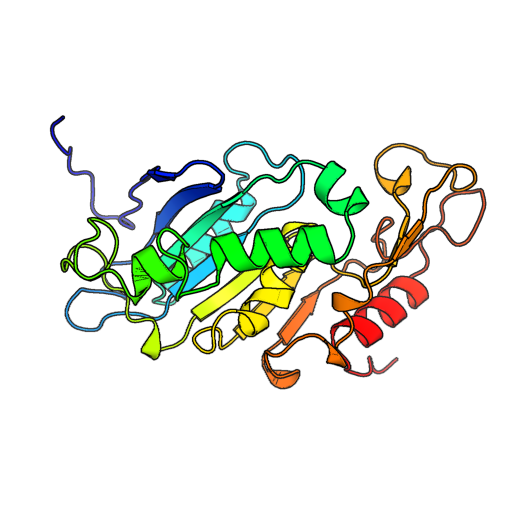 N N . GLN A 1 89 ? 7.279 12.512 -6.477 1.00 91.75 89 GLN A N 1
ATOM 702 C CA . GLN A 1 89 ? 6.348 13.503 -5.941 1.00 91.75 89 GLN A CA 1
ATOM 703 C C . GLN A 1 89 ? 4.890 13.113 -6.214 1.00 91.75 89 GLN A C 1
ATOM 705 O O . GLN A 1 89 ? 4.016 13.362 -5.385 1.00 91.75 89 GLN A O 1
ATOM 710 N N . GLY A 1 90 ? 4.620 12.485 -7.363 1.00 89.56 90 GLY A N 1
ATOM 711 C CA . GLY A 1 90 ? 3.302 11.941 -7.680 1.00 89.56 90 GLY A CA 1
ATOM 712 C C . GLY A 1 90 ? 2.881 10.862 -6.684 1.00 89.56 90 GLY A C 1
ATOM 713 O O . GLY A 1 90 ? 1.782 10.924 -6.131 1.00 89.56 90 GLY A O 1
ATOM 714 N N . PHE A 1 91 ? 3.771 9.907 -6.408 1.00 92.69 91 PHE A N 1
ATOM 715 C CA . PHE A 1 91 ? 3.506 8.822 -5.462 1.00 92.69 91 PHE A CA 1
ATOM 716 C C . PHE A 1 91 ? 3.364 9.275 -4.019 1.00 92.69 91 PHE A C 1
ATOM 718 O O . PHE A 1 91 ? 2.438 8.836 -3.340 1.00 92.69 91 PHE A O 1
ATOM 725 N N . GLU A 1 92 ? 4.227 10.179 -3.570 1.00 94.31 92 GLU A N 1
ATOM 726 C CA . GLU A 1 92 ? 4.173 10.751 -2.227 1.00 94.31 92 GLU A CA 1
ATOM 727 C C . GLU A 1 92 ? 2.852 11.485 -2.002 1.00 94.31 92 GLU A C 1
ATOM 729 O O . GLU A 1 92 ? 2.159 11.190 -1.032 1.00 94.31 92 GLU A O 1
ATOM 734 N N . ARG A 1 93 ? 2.427 12.350 -2.936 1.00 92.25 93 ARG A N 1
ATOM 735 C CA . ARG A 1 93 ? 1.133 13.047 -2.830 1.00 92.25 93 ARG A CA 1
ATOM 736 C C . ARG A 1 93 ? -0.049 12.081 -2.780 1.00 92.25 93 ARG A C 1
ATOM 738 O O . ARG A 1 93 ? -0.967 12.284 -1.989 1.00 92.25 93 ARG A O 1
ATOM 745 N N . LYS A 1 94 ? -0.051 11.042 -3.622 1.00 92.00 94 LYS A N 1
ATOM 746 C CA . LYS A 1 94 ? -1.118 10.026 -3.640 1.00 92.00 94 LYS A CA 1
ATOM 747 C C . LYS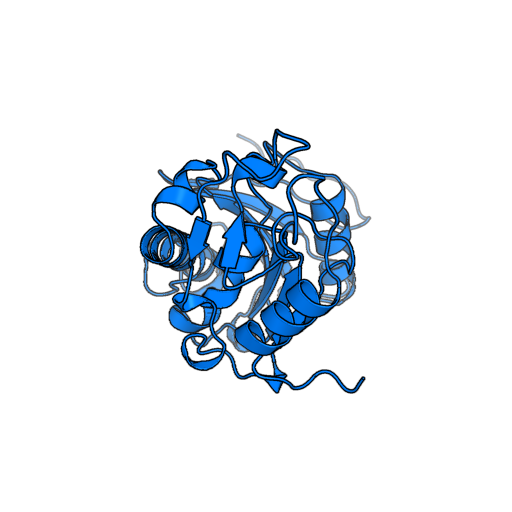 A 1 94 ? -1.156 9.244 -2.327 1.00 92.00 94 LYS A C 1
ATOM 749 O O . LYS A 1 94 ? -2.223 9.087 -1.743 1.00 92.00 94 LYS A O 1
ATOM 754 N N . SER A 1 95 ? 0.008 8.811 -1.846 1.00 95.38 95 SER A N 1
ATOM 755 C CA . SER A 1 95 ? 0.137 8.093 -0.579 1.00 95.38 95 SER A CA 1
ATOM 756 C C . SER A 1 95 ? -0.320 8.957 0.591 1.00 95.38 95 SER A C 1
ATOM 758 O O . SER A 1 95 ? -1.125 8.499 1.394 1.00 95.38 95 SER A O 1
ATOM 760 N N . GLN A 1 96 ? 0.098 10.224 0.643 1.00 94.12 96 GLN A N 1
ATOM 761 C CA . GLN A 1 96 ? -0.327 11.166 1.675 1.00 94.12 96 GLN A CA 1
ATOM 762 C C . GLN A 1 96 ? -1.853 11.312 1.713 1.00 94.12 96 GLN A C 1
ATOM 764 O O . GLN A 1 96 ? -2.461 11.169 2.768 1.00 94.12 96 GLN A O 1
ATOM 769 N N . LYS A 1 97 ? -2.501 11.523 0.560 1.00 91.06 97 LYS A N 1
ATOM 770 C CA . LYS A 1 97 ? -3.963 11.695 0.489 1.00 91.06 97 LYS A CA 1
ATOM 771 C C . LYS A 1 97 ? -4.752 10.497 1.032 1.00 91.06 97 LYS A C 1
ATOM 773 O O . LYS A 1 97 ? -5.858 10.691 1.530 1.00 91.06 97 LYS A O 1
ATOM 778 N N . ILE A 1 98 ? -4.203 9.286 0.934 1.00 92.50 98 ILE A N 1
ATOM 779 C CA . ILE A 1 98 ? -4.842 8.062 1.436 1.00 92.50 98 ILE A CA 1
ATOM 780 C C . ILE A 1 98 ? -4.456 7.800 2.900 1.00 92.50 98 ILE A C 1
ATOM 782 O O . ILE A 1 98 ? -5.328 7.485 3.711 1.00 92.50 98 ILE A O 1
ATOM 786 N N . PHE A 1 99 ? -3.171 7.917 3.238 1.00 96.06 99 PHE A N 1
ATOM 787 C CA . PHE A 1 99 ? -2.597 7.347 4.458 1.00 96.06 99 PHE A CA 1
ATOM 788 C C . PHE A 1 99 ? -2.196 8.353 5.536 1.00 96.06 99 PHE A C 1
ATOM 790 O O . PHE A 1 99 ? -1.929 7.922 6.646 1.00 96.06 99 PHE A O 1
ATOM 797 N N . ASP A 1 100 ? -2.154 9.656 5.266 1.00 95.00 100 ASP A N 1
ATOM 798 C CA . ASP A 1 100 ? -1.833 10.651 6.297 1.00 95.00 100 ASP A CA 1
ATOM 799 C C . ASP A 1 100 ? -3.005 10.801 7.271 1.00 95.00 100 ASP A C 1
ATOM 801 O O . ASP A 1 100 ? -4.014 11.433 6.951 1.00 95.00 100 ASP A O 1
ATOM 805 N N . ASP A 1 101 ? -2.899 10.211 8.461 1.00 92.00 101 ASP A N 1
ATOM 806 C CA . ASP A 1 101 ? -3.980 10.197 9.449 1.00 92.00 101 ASP A CA 1
ATOM 807 C C . ASP A 1 101 ? -4.238 11.568 10.098 1.00 92.00 101 ASP A C 1
ATOM 809 O O . ASP A 1 101 ? -5.298 11.783 10.692 1.00 92.00 101 ASP A O 1
ATOM 813 N N . SER A 1 102 ? -3.331 12.531 9.908 1.00 92.06 102 SER A N 1
ATOM 814 C CA . SER A 1 102 ? -3.544 13.930 10.292 1.00 92.06 102 SER A CA 1
ATOM 815 C C . SER A 1 102 ? -4.315 14.731 9.237 1.00 92.06 102 SER A C 1
ATOM 817 O O . SER A 1 102 ? -4.943 15.745 9.557 1.00 92.06 102 SER A O 1
ATOM 819 N N . THR A 1 103 ? -4.311 14.273 7.982 1.00 89.31 103 THR A N 1
ATOM 820 C CA . THR A 1 103 ? -5.019 14.938 6.890 1.00 89.31 103 THR A CA 1
ATOM 821 C C . THR A 1 103 ? -6.508 14.636 6.973 1.00 89.31 103 THR A C 1
ATOM 823 O O . THR A 1 103 ? -6.958 13.538 6.640 1.00 89.31 103 THR A O 1
ATOM 826 N N . VAL A 1 104 ? -7.289 15.649 7.364 1.00 85.06 104 VAL A N 1
ATOM 827 C CA . VAL A 1 104 ? -8.753 15.571 7.361 1.00 85.06 104 VAL A CA 1
ATOM 828 C C . VAL A 1 104 ? -9.227 15.136 5.991 1.00 85.06 104 VAL A C 1
ATOM 830 O O . VAL A 1 104 ? -8.903 15.724 4.958 1.00 85.06 104 VAL A O 1
ATOM 833 N N . GLY A 1 105 ? -10.026 14.089 6.015 1.00 80.06 105 GLY A N 1
ATOM 834 C CA . GLY A 1 105 ? -10.488 13.443 4.822 1.00 80.06 105 GLY A CA 1
ATOM 835 C C . GLY A 1 105 ? -9.795 12.124 4.601 1.00 80.06 105 GLY A C 1
ATOM 836 O O . GLY A 1 105 ? -10.549 11.250 4.252 1.00 80.06 105 GLY A O 1
ATOM 837 N N . SER A 1 106 ? -8.482 11.920 4.793 1.00 88.06 106 SER A N 1
ATOM 838 C CA . SER A 1 106 ? -7.762 10.688 4.373 1.00 88.06 106 SER A CA 1
ATOM 839 C C . SER A 1 106 ? -8.435 9.381 4.825 1.00 88.06 106 SER A C 1
ATOM 841 O O . SER A 1 106 ? -9.207 9.371 5.784 1.00 88.06 106 SER A O 1
ATOM 843 N N . VAL A 1 107 ? -8.146 8.249 4.168 1.00 88.75 107 VAL A N 1
ATOM 844 C CA . VAL A 1 107 ? -8.740 6.950 4.548 1.00 88.75 107 VAL A CA 1
ATOM 845 C C . VAL A 1 107 ? -8.423 6.619 6.004 1.00 88.75 107 VAL A C 1
ATOM 847 O O . VAL A 1 107 ? -9.319 6.212 6.746 1.00 88.75 107 VAL A O 1
ATOM 850 N N . LEU A 1 108 ? -7.174 6.828 6.436 1.00 91.50 108 LEU A N 1
ATOM 851 C CA . LEU A 1 108 ? -6.813 6.584 7.831 1.00 91.50 108 LEU A CA 1
ATOM 852 C C . LEU A 1 108 ? -7.445 7.603 8.772 1.00 91.50 108 LEU A C 1
ATOM 854 O O . LEU A 1 108 ? -7.960 7.201 9.806 1.00 91.50 108 LEU A O 1
ATOM 858 N N . HIS A 1 109 ? -7.505 8.886 8.418 1.00 88.81 109 HIS A N 1
ATOM 859 C CA . HIS A 1 109 ? -8.194 9.866 9.253 1.00 88.81 109 HIS A CA 1
ATOM 860 C C . HIS A 1 109 ? -9.666 9.481 9.457 1.00 88.81 109 HIS A C 1
ATOM 862 O O . HIS A 1 109 ? -10.149 9.383 10.585 1.00 88.81 109 HIS A O 1
ATOM 868 N N . GLN A 1 110 ? -10.360 9.176 8.359 1.00 85.19 110 GLN A N 1
ATOM 869 C CA . GLN A 1 110 ? -11.774 8.824 8.353 1.00 85.19 110 GLN A CA 1
ATOM 870 C C . GLN A 1 110 ? -12.105 7.568 9.154 1.00 85.19 110 GLN A C 1
ATOM 872 O O . GLN A 1 110 ? -13.206 7.502 9.691 1.00 85.19 110 GLN A O 1
ATOM 877 N N . LEU A 1 111 ? -11.215 6.573 9.189 1.00 87.25 111 LEU A N 1
ATOM 878 C CA . LEU A 1 111 ? -11.469 5.290 9.852 1.00 87.25 111 LEU A CA 1
ATOM 879 C C . LEU A 1 111 ? -10.856 5.208 11.254 1.00 87.25 111 LEU A C 1
ATOM 881 O O . LEU A 1 111 ? -11.376 4.474 12.093 1.00 87.25 111 LEU A O 1
ATOM 885 N N . CYS A 1 112 ? -9.768 5.937 11.507 1.00 87.62 112 CYS A N 1
ATOM 886 C CA . CYS A 1 112 ? -8.947 5.789 12.707 1.00 87.62 112 CYS A CA 1
ATOM 887 C C . CYS A 1 112 ? -9.008 6.981 13.670 1.00 87.62 112 CYS A C 1
ATOM 889 O O . CYS A 1 112 ? -8.699 6.789 14.841 1.00 87.62 112 CYS A O 1
ATOM 891 N N . GLN A 1 113 ? -9.340 8.189 13.198 1.00 82.19 113 GLN A N 1
ATOM 892 C CA . GLN A 1 113 ? -9.245 9.422 13.999 1.00 82.19 113 GLN A CA 1
ATOM 893 C C . GLN A 1 113 ? -10.579 10.170 14.123 1.00 82.19 113 GLN A C 1
ATOM 895 O O . GLN A 1 113 ? -10.838 10.813 15.138 1.00 82.19 113 GLN A O 1
ATOM 900 N N . ASP A 1 114 ? -11.429 10.119 13.096 1.00 73.62 114 ASP A N 1
ATOM 901 C CA . ASP A 1 114 ? -12.661 10.905 13.065 1.00 73.62 114 ASP A CA 1
ATOM 902 C C . ASP A 1 114 ? -13.804 10.221 13.837 1.00 73.62 114 ASP A C 1
ATOM 904 O O . ASP A 1 114 ? -14.560 9.417 13.289 1.00 73.62 114 ASP A O 1
ATOM 908 N N . ASP A 1 115 ? -13.955 10.594 15.113 1.00 68.38 115 ASP A N 1
ATOM 909 C CA . ASP A 1 115 ? -15.062 10.181 15.992 1.00 68.38 115 ASP A CA 1
ATOM 910 C C . ASP A 1 115 ? -16.456 10.608 15.483 1.00 68.38 115 ASP A C 1
ATOM 912 O O . ASP A 1 115 ? -17.478 10.082 15.938 1.00 68.38 115 ASP A O 1
ATOM 916 N N . ASN A 1 116 ? -16.525 11.562 14.548 1.00 61.72 116 ASN A N 1
ATOM 917 C CA . ASN A 1 116 ? -17.770 12.111 14.010 1.00 61.72 116 ASN A CA 1
ATOM 918 C C . ASN A 1 116 ? -18.114 11.582 12.612 1.00 61.72 116 ASN A C 1
ATOM 920 O O . ASN A 1 116 ? -19.228 11.831 12.124 1.00 61.72 116 ASN A O 1
ATOM 924 N N . ASN A 1 117 ? -17.211 10.828 11.984 1.00 61.44 117 ASN A N 1
ATOM 925 C CA . ASN A 1 117 ? -17.455 10.230 10.684 1.00 61.44 117 ASN A CA 1
ATOM 926 C C . ASN A 1 117 ? -18.510 9.119 10.784 1.00 61.44 117 ASN A C 1
ATOM 928 O O . ASN A 1 117 ? -18.517 8.315 11.707 1.00 61.44 117 ASN A O 1
ATOM 932 N N . ALA A 1 118 ? -19.401 9.019 9.800 1.00 57.09 118 ALA A N 1
ATOM 933 C CA . ALA A 1 118 ? -20.313 7.879 9.688 1.00 57.09 118 ALA A CA 1
ATOM 934 C C . ALA A 1 118 ? -19.575 6.539 9.458 1.00 57.09 118 ALA A C 1
ATOM 936 O O . ALA A 1 118 ? -20.169 5.480 9.638 1.00 57.09 118 ALA A O 1
ATOM 937 N N . PHE A 1 119 ? -18.299 6.582 9.057 1.00 56.59 119 PHE A N 1
ATOM 938 C CA . PHE A 1 119 ? -17.496 5.404 8.708 1.00 56.59 119 PHE A CA 1
ATOM 939 C C . PHE A 1 119 ? -16.407 5.053 9.735 1.00 56.59 119 PHE A C 1
ATOM 941 O O . PHE A 1 119 ? -15.932 3.919 9.739 1.00 56.59 119 PHE A O 1
ATOM 948 N N . GLY A 1 120 ? -16.035 5.982 10.619 1.00 52.16 120 GLY A N 1
ATOM 949 C CA . GLY A 1 120 ? -15.047 5.782 11.683 1.00 52.16 120 GLY A CA 1
ATOM 950 C C . GLY A 1 120 ? -15.649 6.070 13.050 1.00 52.16 120 GLY A C 1
ATOM 951 O O . GLY A 1 120 ? -16.494 6.943 13.179 1.00 52.16 120 GLY A O 1
ATOM 952 N N . HIS A 1 121 ? -15.250 5.291 14.059 1.00 50.09 121 HIS A N 1
ATOM 953 C CA . HIS A 1 121 ? -15.497 5.500 15.496 1.00 50.09 121 HIS A CA 1
ATOM 954 C C . HIS A 1 121 ? -16.946 5.702 16.021 1.00 50.09 121 HIS A C 1
ATOM 956 O O . HIS A 1 121 ? -17.173 5.475 17.211 1.00 50.09 121 HIS A O 1
ATOM 962 N N . ARG A 1 122 ? -17.974 5.954 15.193 1.00 52.81 122 ARG A N 1
ATOM 963 C CA . ARG A 1 122 ? -19.400 6.061 15.593 1.00 52.81 122 ARG A CA 1
ATOM 964 C C . ARG A 1 122 ? -20.081 4.737 15.949 1.00 52.81 122 ARG A C 1
ATOM 966 O O . ARG A 1 122 ? -21.300 4.652 16.004 1.00 52.81 122 ARG A O 1
ATOM 973 N N . ASN A 1 123 ? -19.301 3.710 16.264 1.00 61.16 123 ASN A N 1
ATOM 974 C CA . ASN A 1 123 ? -19.747 2.349 16.552 1.00 61.16 123 ASN A CA 1
ATOM 975 C C . ASN A 1 123 ? -20.415 1.580 15.390 1.00 61.16 123 ASN A C 1
ATOM 977 O O . ASN A 1 123 ? -20.972 0.510 15.633 1.00 61.16 123 ASN A O 1
ATOM 981 N N . ASP A 1 124 ? -20.321 2.064 14.151 1.00 73.50 124 ASP A N 1
ATOM 982 C CA . ASP A 1 124 ? -20.913 1.379 12.990 1.00 73.50 124 ASP A CA 1
ATOM 983 C C . ASP A 1 124 ? -19.909 0.490 12.233 1.00 73.50 124 ASP A C 1
ATOM 985 O O . ASP A 1 124 ? -20.304 -0.465 11.561 1.00 73.50 124 ASP A O 1
ATOM 989 N N . VAL A 1 125 ? -18.605 0.753 12.391 1.00 82.12 125 VAL A N 1
ATOM 990 C CA . VAL A 1 125 ? -17.512 -0.058 11.834 1.00 82.12 125 VAL A CA 1
ATOM 991 C C . VAL A 1 125 ? -16.591 -0.524 12.970 1.00 82.12 125 VAL A C 1
ATOM 993 O O . VAL A 1 125 ? -16.088 0.307 13.731 1.00 82.12 125 VAL A O 1
ATOM 996 N N . PRO A 1 126 ? -16.329 -1.837 13.109 1.00 88.56 126 PRO A N 1
ATOM 997 C CA . PRO A 1 126 ? -15.539 -2.392 14.210 1.00 88.56 126 PRO A CA 1
ATOM 998 C C . PRO A 1 126 ? -14.024 -2.266 13.983 1.00 88.56 126 PRO A C 1
ATOM 1000 O O . PRO A 1 126 ? -13.297 -3.248 14.108 1.00 88.56 126 PRO A O 1
ATOM 1003 N N . VAL A 1 127 ? -13.525 -1.077 13.650 1.00 90.31 127 VAL A N 1
ATOM 1004 C CA . VAL A 1 127 ? -12.094 -0.832 13.412 1.00 90.31 127 VAL A CA 1
ATOM 1005 C C . VAL A 1 127 ? -11.411 -0.231 14.647 1.00 90.31 127 VAL A C 1
ATOM 1007 O O . VAL A 1 127 ? -11.997 0.559 15.383 1.00 90.31 127 VAL A O 1
ATOM 1010 N N . ASP A 1 128 ? -10.175 -0.653 14.897 1.00 91.69 128 ASP A N 1
ATOM 1011 C CA . ASP A 1 128 ? -9.243 -0.069 15.862 1.00 91.69 128 ASP A CA 1
ATOM 1012 C C . ASP A 1 128 ? -7.840 -0.099 15.252 1.00 91.69 128 ASP A C 1
ATOM 1014 O O . ASP A 1 128 ? -7.145 -1.120 15.275 1.00 91.69 128 ASP A O 1
ATOM 1018 N N . CYS A 1 129 ? -7.431 1.031 14.682 1.00 93.31 129 CYS A N 1
ATOM 1019 C CA . CYS A 1 129 ? -6.159 1.139 13.975 1.00 93.31 129 CYS A CA 1
ATOM 1020 C C . CYS A 1 129 ? -4.941 1.043 14.903 1.00 93.31 129 CYS A C 1
ATOM 1022 O O . CYS A 1 129 ? -3.844 0.769 14.421 1.00 93.31 129 CYS A O 1
ATOM 1024 N N . ASN A 1 130 ? -5.111 1.151 16.229 1.00 93.88 130 ASN A N 1
ATOM 1025 C CA . ASN A 1 130 ? -4.023 0.901 17.183 1.00 93.88 130 ASN A CA 1
ATOM 1026 C C . ASN A 1 130 ? -3.607 -0.576 17.217 1.00 93.88 130 ASN A C 1
ATOM 1028 O O . ASN A 1 130 ? -2.514 -0.909 17.671 1.00 93.88 130 ASN A O 1
ATOM 1032 N N . LYS A 1 131 ? -4.451 -1.477 16.697 1.00 95.44 131 LYS A N 1
ATOM 1033 C CA . LYS A 1 131 ? -4.090 -2.884 16.457 1.00 95.44 131 LYS A CA 1
ATOM 1034 C C . LYS A 1 131 ? -3.232 -3.074 15.204 1.00 95.44 131 LYS A C 1
ATOM 1036 O O . LYS A 1 131 ? -2.804 -4.193 14.923 1.00 95.44 131 LYS A O 1
ATOM 1041 N N . GLY A 1 132 ? -2.972 -1.993 14.477 1.00 96.88 132 GLY A N 1
ATOM 1042 C CA . GLY A 1 132 ? -2.176 -1.950 13.267 1.00 96.88 132 GLY A CA 1
ATOM 1043 C C . GLY A 1 132 ? -3.018 -1.858 12.000 1.00 96.88 132 GLY A C 1
ATOM 1044 O O . GLY A 1 132 ? -4.153 -2.339 11.922 1.00 96.88 132 GLY A O 1
ATOM 1045 N N . VAL A 1 133 ? -2.401 -1.260 10.987 1.00 98.25 133 VAL A N 1
ATOM 1046 C CA . VAL A 1 133 ? -2.912 -1.152 9.626 1.00 98.25 133 VAL A CA 1
ATOM 1047 C C . VAL A 1 133 ? -2.008 -1.966 8.705 1.00 98.25 133 VAL A C 1
ATOM 1049 O O . VAL A 1 133 ? -0.804 -1.721 8.609 1.00 98.25 133 VAL A O 1
ATOM 1052 N N . ALA A 1 134 ? -2.592 -2.945 8.021 1.00 98.44 134 ALA A N 1
ATOM 1053 C CA . ALA A 1 134 ? -1.937 -3.675 6.946 1.00 98.44 134 ALA A CA 1
ATOM 1054 C C . ALA A 1 134 ? -2.277 -3.018 5.604 1.00 98.44 134 ALA A C 1
ATOM 1056 O O . ALA A 1 134 ? -3.447 -2.777 5.314 1.00 98.44 134 ALA A O 1
ATOM 1057 N N . VAL A 1 135 ? -1.276 -2.761 4.768 1.00 98.31 135 VAL A N 1
ATOM 1058 C CA . VAL A 1 135 ? -1.480 -2.201 3.426 1.00 98.31 135 VAL A CA 1
ATOM 1059 C C . VAL A 1 135 ? -1.107 -3.213 2.351 1.00 98.31 135 VAL A C 1
ATOM 1061 O O . VAL A 1 135 ? -0.182 -4.013 2.514 1.00 98.31 135 VAL A O 1
ATOM 1064 N N . ASN A 1 136 ? -1.833 -3.192 1.242 1.00 97.38 136 ASN A N 1
ATOM 1065 C CA . ASN A 1 136 ? -1.533 -3.996 0.068 1.00 97.38 136 ASN A CA 1
ATOM 1066 C C . ASN A 1 136 ? -1.773 -3.177 -1.194 1.00 97.38 136 ASN A C 1
ATOM 1068 O O . ASN A 1 136 ? -2.780 -2.480 -1.296 1.00 97.38 136 ASN A O 1
ATOM 1072 N N . GLY A 1 137 ? -0.872 -3.277 -2.162 1.00 95.56 137 GLY A N 1
ATOM 1073 C CA . GLY A 1 137 ? -1.036 -2.574 -3.421 1.00 95.56 137 GLY A CA 1
ATOM 1074 C C . GLY A 1 137 ? -0.554 -3.362 -4.623 1.00 95.56 137 GLY A C 1
ATOM 1075 O O . GLY A 1 137 ? 0.398 -4.143 -4.533 1.00 95.56 137 GLY A O 1
ATOM 1076 N N . TYR A 1 138 ? -1.205 -3.119 -5.757 1.00 93.06 138 TYR A N 1
ATOM 1077 C CA . TYR A 1 138 ? -0.870 -3.718 -7.044 1.00 93.06 138 TYR A CA 1
ATOM 1078 C C . TYR A 1 138 ? -0.354 -2.671 -8.031 1.00 93.06 138 TYR A C 1
ATOM 1080 O O . TYR A 1 138 ? -0.954 -1.613 -8.191 1.00 93.06 138 TYR A O 1
ATOM 1088 N N . SER A 1 139 ? 0.764 -2.955 -8.704 1.00 92.19 139 SER A N 1
ATOM 1089 C CA . SER A 1 139 ? 1.359 -2.094 -9.730 1.00 92.19 139 SER A CA 1
ATOM 1090 C C . SER A 1 139 ? 1.562 -0.654 -9.222 1.00 92.19 139 SER A C 1
ATOM 1092 O O . SER A 1 139 ? 2.339 -0.426 -8.292 1.00 92.19 139 SER A O 1
ATOM 1094 N N . GLN A 1 140 ? 0.854 0.338 -9.765 1.00 90.69 140 GLN A N 1
ATOM 1095 C CA . GLN A 1 140 ? 0.891 1.716 -9.269 1.00 90.69 140 GLN A CA 1
ATOM 1096 C C . GLN A 1 140 ? 0.471 1.826 -7.793 1.00 90.69 140 GLN A C 1
ATOM 1098 O O . GLN A 1 140 ? 1.179 2.456 -7.006 1.00 90.69 140 GLN A O 1
ATOM 1103 N N . GLY A 1 141 ? -0.595 1.135 -7.383 1.00 93.81 141 GLY A N 1
ATOM 1104 C CA . GLY A 1 141 ? -1.036 1.078 -5.990 1.00 93.81 141 GLY A CA 1
ATOM 1105 C C . GLY A 1 141 ? 0.011 0.468 -5.063 1.00 93.81 141 GLY A C 1
ATOM 1106 O O . GLY A 1 141 ? 0.103 0.828 -3.891 1.00 93.81 141 GLY A O 1
ATOM 1107 N N . SER A 1 142 ? 0.888 -0.394 -5.585 1.00 95.44 142 SER A N 1
ATOM 1108 C CA . SER A 1 142 ? 2.028 -0.894 -4.817 1.00 95.44 142 SER A CA 1
ATOM 1109 C C . SER A 1 142 ? 3.026 0.211 -4.461 1.00 95.44 142 SER A C 1
ATOM 1111 O O . SER A 1 142 ? 3.564 0.200 -3.359 1.00 95.44 142 SER A O 1
ATOM 1113 N N . HIS A 1 143 ? 3.264 1.173 -5.355 1.00 94.69 143 HIS A N 1
ATOM 1114 C CA . HIS A 1 143 ? 4.160 2.304 -5.089 1.00 94.69 143 HIS A CA 1
ATOM 1115 C C . HIS A 1 143 ? 3.539 3.258 -4.070 1.00 94.69 143 HIS A C 1
ATOM 1117 O O . HIS A 1 143 ? 4.206 3.704 -3.141 1.00 94.69 143 HIS A O 1
ATOM 1123 N N . VAL A 1 144 ? 2.236 3.511 -4.216 1.00 95.81 144 VAL A N 1
ATOM 1124 C CA . VAL A 1 144 ? 1.455 4.327 -3.280 1.00 95.81 144 VAL A CA 1
ATOM 1125 C C . VAL A 1 144 ? 1.470 3.706 -1.880 1.00 95.81 144 VAL A C 1
ATOM 1127 O O . VAL A 1 144 ? 1.837 4.368 -0.918 1.00 95.81 144 VAL A O 1
ATOM 1130 N N . THR A 1 145 ? 1.144 2.418 -1.749 1.00 97.56 145 THR A N 1
ATOM 1131 C CA . THR A 1 145 ? 1.131 1.736 -0.441 1.00 97.56 145 THR A CA 1
ATOM 1132 C C . THR A 1 145 ? 2.513 1.523 0.165 1.00 97.56 145 THR A C 1
ATOM 1134 O O . THR A 1 145 ? 2.620 1.504 1.389 1.00 97.56 145 THR A O 1
ATOM 1137 N N . ALA A 1 146 ? 3.577 1.406 -0.637 1.00 98.06 146 ALA A N 1
ATOM 1138 C CA . ALA A 1 146 ? 4.937 1.299 -0.112 1.00 98.06 146 ALA A CA 1
ATOM 1139 C C . ALA A 1 146 ? 5.325 2.515 0.741 1.00 98.06 146 ALA A C 1
ATOM 1141 O O . ALA A 1 146 ? 6.019 2.352 1.740 1.00 98.06 146 ALA A O 1
ATOM 1142 N N . LEU A 1 147 ? 4.826 3.705 0.393 1.00 98.00 147 LEU A N 1
ATOM 1143 C CA . LEU A 1 147 ? 5.078 4.954 1.115 1.00 98.00 147 LEU A CA 1
ATOM 1144 C C . LEU A 1 147 ? 4.110 5.202 2.279 1.00 98.00 147 LEU A C 1
ATOM 1146 O O . LEU A 1 147 ? 4.266 6.195 2.983 1.00 98.00 147 LEU A O 1
ATOM 1150 N N . ALA A 1 148 ? 3.124 4.332 2.515 1.00 98.12 148 ALA A N 1
ATOM 1151 C CA . ALA A 1 148 ? 2.074 4.575 3.507 1.00 98.12 148 ALA A CA 1
ATOM 1152 C C . ALA A 1 148 ? 2.637 4.828 4.917 1.00 98.12 148 ALA A C 1
ATOM 1154 O O . ALA A 1 148 ? 2.204 5.749 5.607 1.00 98.12 148 ALA A O 1
ATOM 1155 N N . GLY A 1 149 ? 3.658 4.059 5.316 1.00 97.88 149 GLY A N 1
ATOM 1156 C CA . GLY A 1 149 ? 4.323 4.216 6.614 1.00 97.88 149 GLY A CA 1
ATOM 1157 C C . GLY A 1 149 ? 5.058 5.548 6.790 1.00 97.88 149 GLY A C 1
ATOM 1158 O O . GLY A 1 149 ? 5.275 5.963 7.922 1.00 97.88 149 GLY A O 1
ATOM 1159 N N . ASN A 1 150 ? 5.391 6.248 5.700 1.00 98.12 150 ASN A N 1
ATOM 1160 C CA . ASN A 1 150 ? 6.011 7.574 5.768 1.00 98.12 150 ASN A CA 1
ATOM 1161 C C . ASN A 1 150 ? 5.015 8.647 6.240 1.00 98.12 150 ASN A C 1
ATOM 1163 O O . ASN A 1 150 ? 5.434 9.722 6.660 1.00 98.12 150 ASN A O 1
ATOM 1167 N N . PHE A 1 151 ? 3.710 8.370 6.147 1.00 97.75 151 PHE A N 1
ATOM 1168 C CA . PHE A 1 151 ? 2.644 9.320 6.472 1.00 97.75 151 PHE A CA 1
ATOM 1169 C C . PHE A 1 151 ? 1.830 8.930 7.701 1.00 97.75 151 PHE A C 1
ATOM 1171 O O . PHE A 1 151 ? 1.132 9.781 8.240 1.00 97.75 151 PHE A O 1
ATOM 1178 N N . SER A 1 152 ? 1.914 7.678 8.159 1.00 97.44 152 SER A N 1
ATOM 1179 C CA . SER A 1 152 ? 1.268 7.277 9.404 1.00 97.44 152 SER A CA 1
ATOM 1180 C C . SER A 1 152 ? 2.005 6.138 10.110 1.00 97.44 152 SER A C 1
ATOM 1182 O O . SER A 1 152 ? 2.237 5.084 9.505 1.00 97.44 152 SER A O 1
ATOM 1184 N N . PRO A 1 153 ? 2.290 6.278 11.420 1.00 96.69 153 PRO A N 1
ATOM 1185 C CA . PRO A 1 153 ? 2.888 5.212 12.221 1.00 96.69 153 PRO A CA 1
ATOM 1186 C C . PRO A 1 153 ? 1.920 4.047 12.488 1.00 96.69 153 PRO A C 1
ATOM 1188 O O . PRO A 1 153 ? 2.331 3.014 13.014 1.00 96.69 153 PRO A O 1
ATOM 1191 N N . LEU A 1 154 ? 0.635 4.189 12.141 1.00 97.12 154 LEU A N 1
ATOM 1192 C CA . LEU A 1 154 ? -0.365 3.129 12.283 1.00 97.12 154 LEU A CA 1
ATOM 1193 C C . LEU A 1 154 ? -0.137 1.974 11.294 1.00 97.12 154 LEU A C 1
ATOM 1195 O O . LEU A 1 154 ? -0.638 0.869 11.512 1.00 97.12 154 LEU A O 1
ATOM 1199 N N . VAL A 1 155 ? 0.614 2.204 10.212 1.00 98.44 155 VAL A N 1
ATOM 1200 C CA . VAL A 1 155 ? 0.954 1.178 9.221 1.00 98.44 155 VAL A CA 1
ATOM 1201 C C . VAL A 1 155 ? 2.011 0.235 9.789 1.00 98.44 155 VAL A C 1
ATOM 1203 O O . VAL A 1 155 ? 3.135 0.635 10.076 1.00 98.44 155 VAL A O 1
ATOM 1206 N N . THR A 1 156 ? 1.664 -1.045 9.930 1.00 98.44 156 THR A N 1
ATOM 1207 C CA . THR A 1 156 ? 2.511 -2.045 10.606 1.00 98.44 156 THR A CA 1
ATOM 1208 C C . THR A 1 156 ? 2.918 -3.223 9.727 1.00 98.44 156 THR A C 1
ATOM 1210 O O . THR A 1 156 ? 3.786 -4.006 10.126 1.00 98.44 156 THR A O 1
ATOM 1213 N N . ALA A 1 157 ? 2.323 -3.369 8.541 1.00 98.56 157 ALA A N 1
ATOM 1214 C CA . ALA A 1 157 ? 2.667 -4.408 7.577 1.00 98.56 157 ALA A CA 1
ATOM 1215 C C . ALA A 1 157 ? 2.320 -3.982 6.145 1.00 98.56 157 ALA A C 1
ATOM 1217 O O . ALA A 1 157 ? 1.317 -3.304 5.931 1.00 98.56 157 ALA A O 1
ATOM 1218 N N . GLY A 1 158 ? 3.116 -4.429 5.171 1.00 98.31 158 GLY A N 1
ATOM 1219 C CA . GLY A 1 158 ? 2.933 -4.088 3.761 1.00 98.31 158 GLY A CA 1
ATOM 1220 C C . GLY A 1 158 ? 3.147 -5.265 2.812 1.00 98.31 158 GLY A C 1
ATOM 1221 O O . GLY A 1 158 ? 4.116 -6.017 2.959 1.00 98.31 158 GLY A O 1
ATOM 1222 N N . LEU A 1 159 ? 2.257 -5.411 1.829 1.00 97.88 159 LEU A N 1
ATOM 1223 C CA . LEU A 1 159 ? 2.351 -6.373 0.729 1.00 97.88 159 LEU A CA 1
ATOM 1224 C C . LEU A 1 159 ? 2.305 -5.648 -0.622 1.00 97.88 159 LEU A C 1
ATOM 1226 O O . LEU A 1 159 ? 1.378 -4.904 -0.913 1.00 97.88 159 LEU A O 1
ATOM 1230 N N . TYR A 1 160 ? 3.302 -5.872 -1.466 1.00 97.31 160 TYR A N 1
ATOM 1231 C CA . TYR A 1 160 ? 3.568 -5.013 -2.616 1.00 97.31 160 TYR A CA 1
ATOM 1232 C C . TYR A 1 160 ? 3.759 -5.851 -3.878 1.00 97.31 160 TYR A C 1
ATOM 1234 O O . TYR A 1 160 ? 4.737 -6.592 -3.984 1.00 97.31 160 TYR A O 1
ATOM 1242 N N . TRP A 1 161 ? 2.828 -5.750 -4.825 1.00 94.56 161 TRP A N 1
ATOM 1243 C CA . TRP A 1 161 ? 2.845 -6.519 -6.069 1.00 94.56 161 TRP A CA 1
ATOM 1244 C C . TRP A 1 161 ? 3.281 -5.666 -7.254 1.00 94.56 161 TRP A C 1
ATOM 1246 O O . TRP A 1 161 ? 2.681 -4.622 -7.499 1.00 94.56 161 TRP A O 1
ATOM 1256 N N . GLY A 1 162 ? 4.257 -6.137 -8.035 1.00 91.38 162 GLY A N 1
ATOM 1257 C CA . GLY A 1 162 ? 4.687 -5.443 -9.256 1.00 91.38 162 GLY A CA 1
ATOM 1258 C C . GLY A 1 162 ? 5.226 -4.045 -8.950 1.00 91.38 162 GLY A C 1
ATOM 1259 O O . GLY A 1 162 ? 4.704 -3.048 -9.441 1.00 91.38 162 GLY A O 1
ATOM 1260 N N . ASN A 1 163 ? 6.220 -3.977 -8.066 1.00 91.94 163 ASN A N 1
ATOM 1261 C CA . ASN A 1 163 ? 6.878 -2.742 -7.645 1.00 91.94 163 ASN A CA 1
ATOM 1262 C C . ASN A 1 163 ? 8.321 -2.705 -8.161 1.00 91.94 163 ASN A C 1
ATOM 1264 O O . ASN A 1 163 ? 8.943 -3.757 -8.347 1.00 91.94 163 ASN A O 1
ATOM 1268 N N . GLY A 1 164 ? 8.867 -1.505 -8.328 1.00 91.25 164 GLY A N 1
ATOM 1269 C CA . GLY A 1 164 ? 10.267 -1.294 -8.649 1.00 91.25 164 GLY A CA 1
ATOM 1270 C C . GLY A 1 164 ? 10.684 0.155 -8.416 1.00 91.25 164 GLY A C 1
ATOM 1271 O O . GLY A 1 164 ? 9.855 1.051 -8.292 1.00 91.25 164 GLY A O 1
ATOM 1272 N N . ASN A 1 165 ? 11.988 0.402 -8.365 1.00 91.06 165 ASN A N 1
ATOM 1273 C CA . ASN A 1 165 ? 12.537 1.756 -8.277 1.00 91.06 165 ASN A CA 1
ATOM 1274 C C . ASN A 1 165 ? 12.885 2.345 -9.653 1.00 91.06 165 ASN A C 1
ATOM 1276 O O . ASN A 1 165 ? 13.272 3.513 -9.742 1.00 91.06 165 ASN A O 1
ATOM 1280 N N . ARG A 1 166 ? 12.774 1.542 -10.718 1.00 85.31 166 ARG A N 1
ATOM 1281 C CA . ARG A 1 166 ? 13.013 1.927 -12.110 1.00 85.31 166 ARG A CA 1
ATOM 1282 C C . ARG A 1 166 ? 12.010 1.234 -13.029 1.00 85.31 166 ARG A C 1
ATOM 1284 O O . ARG A 1 166 ? 11.583 0.116 -12.774 1.00 85.31 166 ARG A O 1
ATOM 1291 N N . GLY A 1 167 ? 11.644 1.847 -14.141 1.00 74.62 167 GLY A N 1
ATOM 1292 C CA . GLY A 1 167 ? 10.722 1.239 -15.098 1.00 74.62 167 GLY A CA 1
ATOM 1293 C C . GLY A 1 167 ? 10.912 1.751 -16.515 1.00 74.62 167 GLY A C 1
ATOM 1294 O O . GLY A 1 167 ? 11.561 2.774 -16.748 1.00 74.62 167 GLY A O 1
ATOM 1295 N N . LYS A 1 168 ? 10.338 1.031 -17.482 1.00 72.88 168 LYS A N 1
ATOM 1296 C CA . LYS A 1 168 ? 10.275 1.450 -18.890 1.00 72.88 168 LYS A CA 1
ATOM 1297 C C . LYS A 1 168 ? 8.815 1.644 -19.301 1.00 72.88 168 LYS A C 1
ATOM 1299 O O . LYS A 1 168 ? 8.076 0.678 -19.461 1.00 72.88 168 LYS A O 1
ATOM 1304 N N . LEU A 1 169 ? 8.415 2.897 -19.534 1.00 66.88 169 LEU A N 1
ATOM 1305 C CA . LEU A 1 169 ? 7.015 3.294 -19.786 1.00 66.88 169 LEU A CA 1
ATOM 1306 C C . LEU A 1 169 ? 6.401 2.648 -21.047 1.00 66.88 169 LEU A C 1
ATOM 1308 O O . LEU A 1 169 ? 5.191 2.490 -21.168 1.00 66.88 169 LEU A O 1
ATOM 1312 N N . CYS A 1 170 ? 7.239 2.246 -21.998 1.00 59.09 170 CYS A N 1
ATOM 1313 C CA . CYS A 1 170 ? 6.840 1.606 -23.254 1.00 59.09 170 CYS A CA 1
ATOM 1314 C C . CYS A 1 170 ? 6.322 0.164 -23.101 1.00 59.09 170 CYS A C 1
ATOM 1316 O O . CYS A 1 170 ? 5.648 -0.318 -24.014 1.00 59.09 170 CYS A O 1
ATOM 1318 N N . ALA A 1 171 ? 6.597 -0.511 -21.973 1.00 53.88 171 ALA A N 1
ATOM 1319 C CA . ALA A 1 171 ? 6.178 -1.894 -21.723 1.00 53.88 171 ALA A CA 1
ATOM 1320 C C . ALA A 1 171 ? 4.646 -2.063 -21.715 1.00 53.88 171 ALA A C 1
ATOM 1322 O O . ALA A 1 171 ? 4.149 -3.181 -21.794 1.00 53.88 171 ALA A O 1
ATOM 1323 N N . MET A 1 172 ? 3.895 -0.957 -21.661 1.00 53.31 172 MET A N 1
ATOM 1324 C CA . MET A 1 172 ? 2.435 -0.948 -21.744 1.00 53.31 172 MET A CA 1
ATOM 1325 C C . MET A 1 172 ? 1.886 -1.016 -23.178 1.00 53.31 172 MET A C 1
ATOM 1327 O O . MET A 1 172 ? 0.698 -1.282 -23.345 1.00 53.31 172 MET A O 1
ATOM 1331 N N . LYS A 1 173 ? 2.687 -0.723 -24.220 1.00 45.62 173 LYS A N 1
ATOM 1332 C CA . LYS A 1 173 ? 2.137 -0.500 -25.576 1.00 45.62 173 LYS A CA 1
ATOM 1333 C C . LYS A 1 173 ? 2.989 -0.991 -26.749 1.00 45.62 173 LYS A C 1
ATOM 1335 O O . LYS A 1 173 ? 2.437 -1.160 -27.833 1.00 45.62 173 LYS A O 1
ATOM 1340 N N . TYR A 1 174 ? 4.293 -1.227 -26.574 1.00 51.72 174 TYR A N 1
ATOM 1341 C CA . TYR A 1 174 ? 5.182 -1.572 -27.689 1.00 51.72 174 TYR A CA 1
ATOM 1342 C C . TYR A 1 174 ? 6.052 -2.806 -27.408 1.00 51.72 174 TYR A C 1
ATOM 1344 O O . TYR A 1 174 ? 6.598 -2.929 -26.315 1.00 51.72 174 TYR A O 1
ATOM 1352 N N . PRO A 1 175 ? 6.251 -3.690 -28.406 1.00 50.28 175 PRO A N 1
ATOM 1353 C CA . PRO A 1 175 ? 7.129 -4.858 -28.289 1.00 50.28 175 PRO A CA 1
ATOM 1354 C C . PRO A 1 175 ? 8.628 -4.519 -28.394 1.00 50.28 175 PRO A C 1
ATOM 1356 O O . PRO A 1 175 ? 9.466 -5.385 -28.159 1.00 50.28 175 PRO A O 1
ATOM 1359 N N . ALA A 1 176 ? 8.980 -3.283 -28.770 1.00 54.31 176 ALA A N 1
ATOM 1360 C CA . ALA A 1 176 ? 10.357 -2.849 -28.997 1.00 54.31 176 ALA A CA 1
ATOM 1361 C C . ALA A 1 176 ? 10.740 -1.704 -28.058 1.00 54.31 176 ALA A C 1
ATOM 1363 O O . ALA A 1 176 ? 9.989 -0.742 -27.883 1.00 54.31 176 ALA A O 1
ATOM 1364 N N . CYS A 1 177 ? 11.939 -1.796 -27.481 1.00 59.34 177 CYS A N 1
ATOM 1365 C CA . CYS A 1 177 ? 12.312 -0.985 -26.321 1.00 59.34 177 CYS A CA 1
ATOM 1366 C C . CYS A 1 177 ? 13.156 0.256 -26.676 1.00 59.34 177 CYS A C 1
ATOM 1368 O O . CYS A 1 177 ? 13.727 0.923 -25.815 1.00 59.34 177 CYS A O 1
ATOM 1370 N N . SER A 1 178 ? 13.211 0.583 -27.968 1.00 52.94 178 SER A N 1
ATOM 1371 C CA . SER A 1 178 ? 13.974 1.693 -28.547 1.00 52.94 178 SER A CA 1
ATOM 1372 C C . SER A 1 178 ? 13.295 3.062 -28.432 1.00 52.94 178 SER A C 1
ATOM 1374 O O . SER A 1 178 ? 13.950 4.076 -28.641 1.00 52.94 178 SER A O 1
ATOM 1376 N N . MET A 1 179 ? 12.011 3.112 -28.059 1.00 55.16 179 MET A N 1
ATOM 1377 C CA . MET A 1 179 ? 11.243 4.355 -27.867 1.00 55.16 179 MET A CA 1
ATOM 1378 C C . MET A 1 179 ? 10.812 4.570 -26.405 1.00 55.16 179 MET A C 1
ATOM 1380 O O . MET A 1 179 ? 9.812 5.230 -26.127 1.00 55.16 179 MET A O 1
ATOM 1384 N N . CYS A 1 180 ? 11.533 3.974 -25.452 1.00 63.34 180 CYS A N 1
ATOM 1385 C CA . CYS A 1 180 ? 11.125 3.954 -24.051 1.00 63.34 180 CYS A CA 1
ATOM 1386 C C . CYS A 1 180 ? 11.633 5.154 -23.257 1.00 63.34 180 CYS A C 1
ATOM 1388 O O . CYS A 1 180 ? 12.838 5.300 -23.052 1.00 63.34 180 CYS A O 1
ATOM 1390 N N . GLY A 1 181 ? 10.702 5.920 -22.686 1.00 62.91 181 GLY A N 1
ATOM 1391 C CA . GLY A 1 181 ? 10.998 6.723 -21.503 1.00 62.91 181 GLY A CA 1
ATOM 1392 C C . GLY A 1 181 ? 11.381 5.813 -20.332 1.00 62.91 181 GLY A C 1
ATOM 1393 O O . GLY A 1 181 ? 10.745 4.776 -20.110 1.00 62.91 181 GLY A O 1
ATOM 1394 N N . SER A 1 182 ? 12.440 6.181 -19.613 1.00 70.88 182 SER A N 1
ATOM 1395 C CA . SER A 1 182 ? 12.723 5.620 -18.292 1.00 70.88 182 SER A CA 1
ATOM 1396 C C . SER A 1 182 ? 11.875 6.344 -17.258 1.00 70.88 182 SER A C 1
ATOM 1398 O O . SER A 1 182 ? 11.655 7.548 -17.365 1.00 70.88 182 SER A O 1
ATOM 1400 N N . MET A 1 183 ? 11.445 5.612 -16.247 1.00 76.12 183 MET A N 1
ATOM 1401 C CA . MET A 1 183 ? 10.851 6.172 -15.049 1.00 76.12 183 MET A CA 1
ATOM 1402 C C . MET A 1 183 ? 11.703 5.738 -13.869 1.00 76.12 183 MET A C 1
ATOM 1404 O O . MET A 1 183 ? 11.705 4.560 -13.523 1.00 76.12 183 MET A O 1
ATOM 1408 N N . ASP A 1 184 ? 12.424 6.676 -13.272 1.00 84.69 184 ASP A N 1
ATOM 1409 C CA . ASP A 1 184 ? 13.198 6.430 -12.061 1.00 84.69 184 ASP A CA 1
ATOM 1410 C C . ASP A 1 184 ? 12.426 6.984 -10.861 1.00 84.69 184 ASP A C 1
ATOM 1412 O O . ASP A 1 184 ? 12.063 8.160 -10.825 1.00 84.69 184 ASP A O 1
ATOM 1416 N N . VAL A 1 185 ? 12.166 6.128 -9.874 1.00 89.31 185 VAL A N 1
ATOM 1417 C CA . VAL A 1 185 ? 11.407 6.456 -8.660 1.00 89.31 185 VAL A CA 1
ATOM 1418 C C . VAL A 1 185 ? 12.219 6.081 -7.418 1.00 89.31 185 VAL A C 1
ATOM 1420 O O . VAL A 1 185 ? 11.898 5.128 -6.709 1.00 89.31 185 VAL A O 1
ATOM 1423 N N . PRO A 1 186 ? 13.312 6.817 -7.129 1.00 92.75 186 PRO A N 1
ATOM 1424 C CA . PRO A 1 186 ? 14.236 6.487 -6.041 1.00 92.75 186 PRO A CA 1
ATOM 1425 C C . PRO A 1 186 ? 13.613 6.533 -4.636 1.00 92.75 186 PRO A C 1
ATOM 1427 O O . PRO A 1 186 ? 14.153 5.914 -3.727 1.00 92.75 186 PRO A O 1
ATOM 1430 N N . CYS A 1 187 ? 12.474 7.198 -4.450 1.00 95.25 187 CYS A N 1
ATOM 1431 C CA . CYS A 1 187 ? 11.635 7.126 -3.245 1.00 95.25 187 CYS A CA 1
ATOM 1432 C C . CYS A 1 187 ? 11.139 5.703 -2.933 1.00 95.25 187 CYS A C 1
ATOM 1434 O O . CYS A 1 187 ? 10.740 5.439 -1.808 1.00 95.25 187 CYS A O 1
ATOM 1436 N N . MET A 1 188 ? 11.169 4.776 -3.897 1.00 95.75 188 MET A N 1
ATOM 1437 C CA . MET A 1 188 ? 10.872 3.361 -3.650 1.00 95.75 188 MET A CA 1
ATOM 1438 C C . MET A 1 188 ? 12.063 2.590 -3.081 1.00 95.75 188 MET A C 1
ATOM 1440 O O . MET A 1 188 ? 11.904 1.441 -2.676 1.00 95.75 188 MET A O 1
ATOM 1444 N N . ASN A 1 189 ? 13.266 3.174 -3.066 1.00 96.69 189 ASN A N 1
ATOM 1445 C CA . ASN A 1 189 ? 14.425 2.514 -2.477 1.00 96.69 189 ASN A CA 1
ATOM 1446 C C . ASN A 1 189 ? 14.162 2.221 -1.002 1.00 96.69 189 ASN A C 1
ATOM 1448 O O . ASN A 1 189 ? 13.590 3.031 -0.278 1.00 96.69 189 ASN A O 1
ATOM 1452 N N . SER A 1 190 ? 14.652 1.079 -0.531 1.00 97.12 190 SER A N 1
ATOM 1453 C CA . SER A 1 190 ? 14.357 0.587 0.813 1.00 97.12 190 SER A CA 1
ATOM 1454 C C . SER A 1 190 ? 14.681 1.575 1.942 1.00 97.12 190 SER A C 1
ATOM 1456 O O . SER A 1 190 ? 14.000 1.559 2.967 1.00 97.12 190 SER A O 1
ATOM 1458 N N . ASN A 1 191 ? 15.688 2.433 1.748 1.00 96.88 191 ASN A N 1
ATOM 1459 C CA . ASN A 1 191 ? 16.116 3.472 2.690 1.00 96.88 191 ASN A CA 1
ATOM 1460 C C . ASN A 1 191 ? 15.243 4.742 2.681 1.00 96.88 191 ASN A C 1
ATOM 1462 O O . ASN A 1 191 ? 15.537 5.663 3.432 1.00 96.88 191 ASN A O 1
ATOM 1466 N N . GLN A 1 192 ? 14.244 4.823 1.804 1.00 97.75 192 GLN A N 1
ATOM 1467 C CA . GLN A 1 192 ? 13.254 5.904 1.733 1.00 97.75 192 GLN A CA 1
ATOM 1468 C C . GLN A 1 192 ? 11.873 5.461 2.246 1.00 97.75 192 GLN A C 1
ATOM 1470 O O . GLN A 1 192 ? 10.956 6.272 2.333 1.00 97.75 192 GLN A O 1
ATOM 1475 N N . ILE A 1 193 ? 11.715 4.175 2.576 1.00 97.81 193 ILE A N 1
ATOM 1476 C CA . ILE A 1 193 ? 10.473 3.598 3.089 1.00 97.81 193 ILE A CA 1
ATOM 1477 C C . ILE A 1 193 ? 10.593 3.406 4.601 1.00 97.81 193 ILE A C 1
ATOM 1479 O O . ILE A 1 193 ? 11.434 2.623 5.056 1.00 97.81 193 ILE A O 1
ATOM 1483 N N . GLU A 1 194 ? 9.722 4.078 5.351 1.00 98.00 194 GLU A N 1
ATOM 1484 C CA . GLU A 1 194 ? 9.753 4.142 6.816 1.00 98.00 194 GLU A CA 1
ATOM 1485 C C . GLU A 1 194 ? 9.351 2.817 7.477 1.00 98.00 194 GLU A C 1
ATOM 1487 O O . GLU A 1 194 ? 9.990 2.369 8.428 1.00 98.00 194 GLU A O 1
ATOM 1492 N N . LEU A 1 195 ? 8.327 2.132 6.945 1.00 98.00 195 LEU A N 1
ATOM 1493 C CA . LEU A 1 195 ? 7.887 0.832 7.469 1.00 98.00 195 LEU A CA 1
ATOM 1494 C C . LEU A 1 195 ? 9.090 -0.129 7.514 1.00 98.00 195 LEU A C 1
ATOM 1496 O O . LEU A 1 195 ? 9.707 -0.276 6.477 1.00 98.00 195 LEU A O 1
ATOM 1500 N N . PRO A 1 196 ? 9.457 -0.828 8.600 1.00 97.31 196 PRO A N 1
ATOM 1501 C CA . PRO A 1 196 ? 10.686 -1.643 8.642 1.00 97.31 196 PRO A CA 1
ATOM 1502 C C . PRO A 1 196 ? 10.747 -2.783 7.608 1.00 97.31 196 PRO A C 1
ATOM 1504 O O . PRO A 1 196 ? 9.714 -3.306 7.190 1.00 97.31 196 PRO A O 1
ATOM 1507 N N . LYS A 1 197 ? 11.949 -3.195 7.172 1.00 96.31 197 LYS A N 1
ATOM 1508 C CA . LYS A 1 197 ? 12.138 -4.175 6.072 1.00 96.31 197 LYS A CA 1
ATOM 1509 C C . LYS A 1 197 ? 11.468 -5.523 6.353 1.00 96.31 197 LYS A C 1
ATOM 1511 O O . LYS A 1 197 ? 10.840 -6.098 5.473 1.00 96.31 197 LYS A O 1
ATOM 1516 N N . GLU A 1 198 ? 11.541 -5.993 7.591 1.00 96.12 198 GLU A N 1
ATOM 1517 C CA . GLU A 1 198 ? 10.937 -7.235 8.079 1.00 96.12 198 GLU A CA 1
ATOM 1518 C C . GLU A 1 198 ? 9.400 -7.197 8.140 1.00 96.12 198 GLU A C 1
ATOM 1520 O O . GLU A 1 198 ? 8.755 -8.231 8.320 1.00 96.12 198 GLU A O 1
ATOM 1525 N N . LYS A 1 199 ? 8.805 -6.009 7.980 1.00 97.62 199 LYS A N 1
ATOM 1526 C CA . LYS A 1 199 ? 7.355 -5.787 7.900 1.00 97.62 199 LYS A CA 1
ATOM 1527 C C . LYS A 1 199 ? 6.859 -5.614 6.462 1.00 97.62 199 LYS A C 1
ATOM 1529 O O . LYS A 1 199 ? 5.660 -5.441 6.248 1.00 97.62 199 LYS A O 1
ATOM 1534 N N . ARG A 1 200 ? 7.760 -5.669 5.478 1.00 96.94 200 ARG A N 1
ATOM 1535 C CA . ARG A 1 200 ? 7.462 -5.513 4.051 1.00 96.94 200 ARG A CA 1
ATOM 1536 C C . ARG A 1 200 ? 7.581 -6.853 3.333 1.00 96.94 200 ARG A C 1
ATOM 1538 O O . ARG A 1 200 ? 8.529 -7.606 3.544 1.00 96.94 200 ARG A O 1
ATOM 1545 N N . ARG A 1 201 ? 6.668 -7.125 2.405 1.00 96.69 201 ARG A N 1
ATOM 1546 C CA . ARG A 1 201 ? 6.799 -8.216 1.437 1.00 96.69 201 ARG A CA 1
ATOM 1547 C C . ARG A 1 201 ? 6.577 -7.684 0.033 1.00 96.69 201 ARG A C 1
ATOM 1549 O O . ARG A 1 201 ? 5.498 -7.198 -0.275 1.00 96.69 201 ARG A O 1
ATOM 1556 N N . TYR A 1 202 ? 7.583 -7.840 -0.815 1.00 95.69 202 TYR A N 1
ATOM 1557 C CA . TYR A 1 202 ? 7.492 -7.523 -2.235 1.00 95.69 202 TYR A CA 1
ATOM 1558 C C . TYR A 1 202 ? 7.368 -8.812 -3.035 1.00 95.69 202 TYR A C 1
ATOM 1560 O O . TYR A 1 202 ? 8.071 -9.786 -2.762 1.00 95.69 202 TYR A O 1
ATOM 1568 N N . ILE A 1 203 ? 6.464 -8.820 -4.007 1.00 94.38 203 ILE A N 1
ATOM 1569 C CA . ILE A 1 203 ? 6.258 -9.931 -4.927 1.00 94.38 203 ILE A CA 1
ATOM 1570 C C . ILE A 1 203 ? 6.274 -9.364 -6.338 1.00 94.38 203 ILE A C 1
ATOM 1572 O O . ILE A 1 203 ? 5.529 -8.440 -6.662 1.00 94.38 203 ILE A O 1
ATOM 1576 N N . ASN A 1 204 ? 7.130 -9.926 -7.185 1.00 91.38 204 ASN A N 1
ATOM 1577 C CA . ASN A 1 204 ? 7.183 -9.555 -8.586 1.00 91.38 204 ASN A CA 1
ATOM 1578 C C . ASN A 1 204 ? 7.306 -10.795 -9.475 1.00 91.38 204 ASN A C 1
ATOM 1580 O O . ASN A 1 204 ? 7.886 -11.803 -9.065 1.00 91.38 204 ASN A O 1
ATOM 1584 N N . GLY A 1 205 ? 6.728 -10.727 -10.672 1.00 88.94 205 GLY A N 1
ATOM 1585 C CA . GLY A 1 205 ? 6.862 -11.778 -11.674 1.00 88.94 205 GLY A CA 1
ATOM 1586 C C . GLY A 1 205 ? 8.253 -11.733 -12.297 1.00 88.94 205 GLY A C 1
ATOM 1587 O O . GLY A 1 205 ? 8.723 -10.670 -12.687 1.00 88.94 205 GLY A O 1
ATOM 1588 N N . ASP A 1 206 ? 8.901 -12.883 -12.464 1.00 84.69 206 ASP A N 1
ATOM 1589 C CA . ASP A 1 206 ? 10.212 -12.997 -13.126 1.00 84.69 206 ASP A CA 1
ATOM 1590 C C . ASP A 1 206 ? 10.204 -12.530 -14.595 1.00 84.69 206 ASP A C 1
ATOM 1592 O O . ASP A 1 206 ? 11.254 -12.260 -15.179 1.00 84.69 206 ASP A O 1
ATOM 1596 N N . LYS A 1 207 ? 9.007 -12.419 -15.179 1.00 81.00 207 LYS A N 1
ATOM 1597 C CA . LYS A 1 207 ? 8.726 -11.895 -16.518 1.00 81.00 207 LYS A CA 1
ATOM 1598 C C . LYS A 1 207 ? 7.997 -10.549 -16.494 1.00 81.00 207 LYS A C 1
ATOM 1600 O O . LYS A 1 207 ? 7.367 -10.214 -17.494 1.00 81.00 207 LYS A O 1
ATOM 1605 N N . ASP A 1 208 ? 8.032 -9.796 -15.399 1.00 82.81 208 ASP A N 1
ATOM 1606 C CA . ASP A 1 208 ? 7.487 -8.437 -15.391 1.00 82.81 208 ASP A CA 1
ATOM 1607 C C . ASP A 1 208 ? 8.289 -7.571 -16.377 1.00 82.81 208 ASP A C 1
ATOM 1609 O O . ASP A 1 208 ? 9.477 -7.332 -16.191 1.00 82.81 208 ASP A O 1
ATOM 1613 N N . SER A 1 209 ? 7.664 -7.127 -17.466 1.00 75.44 209 SER A N 1
ATOM 1614 C CA . SER A 1 209 ? 8.328 -6.317 -18.495 1.00 75.44 209 SER A CA 1
ATOM 1615 C C . SER A 1 209 ? 8.461 -4.844 -18.113 1.00 75.44 209 SER A C 1
ATOM 1617 O O . SER A 1 209 ? 9.282 -4.129 -18.691 1.00 75.44 209 SER A O 1
ATOM 1619 N N . TYR A 1 210 ? 7.662 -4.380 -17.154 1.00 78.12 210 TYR A N 1
ATOM 1620 C CA . TYR A 1 210 ? 7.634 -2.990 -16.721 1.00 78.12 210 TYR A CA 1
ATOM 1621 C C . TYR A 1 210 ? 8.781 -2.705 -15.747 1.00 78.12 210 TYR A C 1
ATOM 1623 O O . TYR A 1 210 ? 9.558 -1.771 -15.967 1.00 78.12 210 TYR A O 1
ATOM 1631 N N . PHE A 1 211 ? 8.935 -3.562 -14.732 1.00 78.69 211 PHE A N 1
ATOM 1632 C CA . PHE A 1 211 ? 9.969 -3.472 -13.693 1.00 78.69 211 PHE A CA 1
ATOM 1633 C C . PHE A 1 211 ? 11.108 -4.489 -13.878 1.00 78.69 211 PHE A C 1
ATOM 1635 O O . PHE A 1 211 ? 12.135 -4.403 -13.219 1.00 78.69 211 PHE A O 1
ATOM 1642 N N . GLY A 1 212 ? 10.998 -5.437 -14.802 1.00 71.44 212 GLY A N 1
ATOM 1643 C CA . GLY A 1 212 ? 12.128 -6.276 -15.219 1.00 71.44 212 GLY A CA 1
ATOM 1644 C C . GLY A 1 212 ? 12.909 -5.721 -16.399 1.00 71.44 212 GLY A C 1
ATOM 1645 O O . GLY A 1 212 ? 13.957 -6.269 -16.704 1.00 71.44 212 GLY A O 1
ATOM 1646 N N . ALA A 1 213 ? 12.412 -4.649 -17.029 1.00 61.38 213 ALA A N 1
ATOM 1647 C CA . ALA A 1 213 ? 12.945 -3.945 -18.196 1.00 61.38 213 ALA A CA 1
ATOM 1648 C C . ALA A 1 213 ? 13.448 -4.831 -19.359 1.00 61.38 213 ALA A C 1
ATOM 1650 O O . ALA A 1 213 ? 14.200 -5.792 -19.215 1.00 61.38 213 ALA A O 1
ATOM 1651 N N . CYS A 1 214 ? 13.106 -4.439 -20.584 1.00 59.81 214 CYS A N 1
ATOM 1652 C CA . CYS A 1 214 ? 13.710 -5.055 -21.757 1.00 59.81 214 CYS A CA 1
ATOM 1653 C C . CYS A 1 214 ? 15.227 -4.837 -21.774 1.00 59.81 214 CYS A C 1
ATOM 1655 O O . CYS A 1 214 ? 15.687 -3.694 -21.811 1.00 59.81 214 CYS A O 1
ATOM 1657 N N . GLU A 1 215 ? 16.007 -5.909 -21.846 1.00 52.88 215 GLU A N 1
ATOM 1658 C CA . GLU A 1 215 ? 17.463 -5.788 -21.978 1.00 52.88 215 GLU A CA 1
ATOM 1659 C C . GLU A 1 215 ? 17.921 -5.388 -23.382 1.00 52.88 215 GLU A C 1
ATOM 1661 O O . GLU A 1 215 ? 19.047 -4.934 -23.569 1.00 52.88 215 GLU A O 1
ATOM 1666 N N . ASN A 1 216 ? 17.077 -5.575 -24.397 1.00 53.25 216 ASN A N 1
ATOM 1667 C CA . ASN A 1 216 ? 17.460 -5.352 -25.785 1.00 53.25 216 ASN A CA 1
ATOM 1668 C C . ASN A 1 216 ? 16.279 -4.952 -26.678 1.00 53.25 216 ASN A C 1
ATOM 1670 O O . ASN A 1 216 ? 15.112 -4.988 -26.283 1.00 53.25 216 ASN A O 1
ATOM 1674 N N . TRP A 1 217 ? 16.618 -4.579 -27.917 1.00 50.72 217 TRP A N 1
ATOM 1675 C CA . TRP A 1 217 ? 15.706 -4.108 -28.967 1.00 50.72 217 TRP A CA 1
ATOM 1676 C C . TRP A 1 217 ? 14.484 -5.020 -29.196 1.00 50.72 217 TRP A C 1
ATOM 1678 O O . TRP A 1 217 ? 13.449 -4.544 -29.654 1.00 50.72 217 TRP A O 1
ATOM 1688 N N . PHE A 1 218 ? 14.585 -6.307 -28.843 1.00 55.53 218 PHE A N 1
ATOM 1689 C CA . PHE A 1 218 ? 13.575 -7.343 -29.082 1.00 55.53 218 PHE A CA 1
ATOM 1690 C C . PHE A 1 218 ? 12.674 -7.656 -27.874 1.00 55.53 218 PHE A C 1
ATOM 1692 O O . PHE A 1 218 ? 11.954 -8.653 -27.908 1.00 55.53 218 PHE A O 1
ATOM 1699 N N . GLY A 1 219 ? 12.722 -6.857 -26.803 1.00 53.97 219 GLY A N 1
ATOM 1700 C CA . GLY A 1 219 ? 11.721 -6.937 -25.733 1.00 53.97 219 GLY A CA 1
ATOM 1701 C C . GLY A 1 219 ? 11.828 -8.163 -24.826 1.00 53.97 219 GLY A C 1
ATOM 1702 O O . GLY A 1 219 ? 10.824 -8.599 -24.268 1.00 53.97 219 GLY A O 1
ATOM 1703 N N . ARG A 1 220 ? 13.022 -8.756 -24.666 1.00 57.28 220 ARG A N 1
ATOM 1704 C CA . ARG A 1 220 ? 13.192 -9.853 -23.700 1.00 57.28 220 ARG A CA 1
ATOM 1705 C C . ARG A 1 220 ? 13.299 -9.308 -22.280 1.00 57.28 220 ARG A C 1
ATOM 1707 O O . ARG A 1 220 ? 14.188 -8.507 -21.989 1.00 57.28 220 ARG A O 1
ATOM 1714 N N . ASN A 1 221 ? 12.408 -9.790 -21.419 1.00 65.19 221 ASN A N 1
ATOM 1715 C CA . ASN A 1 221 ? 12.452 -9.555 -19.979 1.00 65.19 221 ASN A CA 1
ATOM 1716 C C . ASN A 1 221 ? 13.700 -10.213 -19.396 1.00 65.19 221 ASN A C 1
ATOM 1718 O O . ASN A 1 221 ? 14.016 -11.353 -19.753 1.00 65.19 221 ASN A O 1
ATOM 1722 N N . ASN A 1 222 ? 14.378 -9.519 -18.486 1.00 74.31 222 ASN A N 1
ATOM 1723 C CA . ASN A 1 222 ? 15.497 -10.086 -17.756 1.00 74.31 222 ASN A CA 1
ATOM 1724 C C . ASN A 1 222 ? 15.110 -10.315 -16.290 1.00 74.31 222 ASN A C 1
ATOM 1726 O O . ASN A 1 222 ? 14.783 -9.391 -15.547 1.00 74.31 222 ASN A O 1
ATOM 1730 N N . ARG A 1 223 ? 15.180 -11.578 -15.870 1.00 82.81 223 ARG A N 1
ATOM 1731 C CA . ARG A 1 223 ? 14.896 -11.995 -14.494 1.00 82.81 223 ARG A CA 1
ATOM 1732 C C . ARG A 1 223 ? 15.824 -11.330 -13.470 1.00 82.81 223 ARG A C 1
ATOM 1734 O O . ARG A 1 223 ? 15.369 -11.010 -12.379 1.00 82.81 223 ARG A O 1
ATOM 1741 N N . ASN A 1 224 ? 17.097 -11.125 -13.796 1.00 85.31 224 ASN A N 1
ATOM 1742 C CA . ASN A 1 224 ? 18.063 -10.475 -12.906 1.00 85.31 224 ASN A CA 1
ATOM 1743 C C . ASN A 1 224 ? 17.689 -9.014 -12.661 1.00 85.31 224 ASN A C 1
ATOM 1745 O O . ASN A 1 224 ? 17.743 -8.588 -11.521 1.00 85.31 224 ASN A O 1
ATOM 1749 N N . ASN A 1 225 ? 17.193 -8.286 -13.663 1.00 84.25 225 ASN A N 1
ATOM 1750 C CA . ASN A 1 225 ? 16.684 -6.930 -13.441 1.00 84.25 225 ASN A CA 1
ATOM 1751 C C . ASN A 1 225 ? 15.510 -6.925 -12.450 1.00 84.25 225 ASN A C 1
ATOM 1753 O O . ASN A 1 225 ? 15.481 -6.092 -11.550 1.00 84.25 225 ASN A O 1
ATOM 1757 N N . VAL A 1 226 ? 14.557 -7.862 -12.576 1.00 87.81 226 VAL A N 1
ATOM 1758 C CA . VAL A 1 226 ? 13.460 -8.002 -11.596 1.00 87.81 226 VAL A CA 1
ATOM 1759 C C . VAL A 1 226 ? 14.021 -8.251 -10.192 1.00 87.81 226 VAL A C 1
ATOM 1761 O O . VAL A 1 226 ? 13.552 -7.649 -9.226 1.00 87.81 226 VAL A O 1
ATOM 1764 N N . ILE A 1 227 ? 15.027 -9.1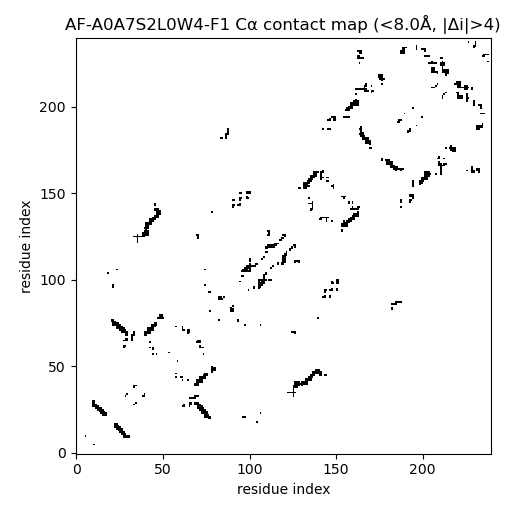24 -10.076 1.00 90.00 227 ILE A N 1
ATOM 1765 C CA . ILE A 1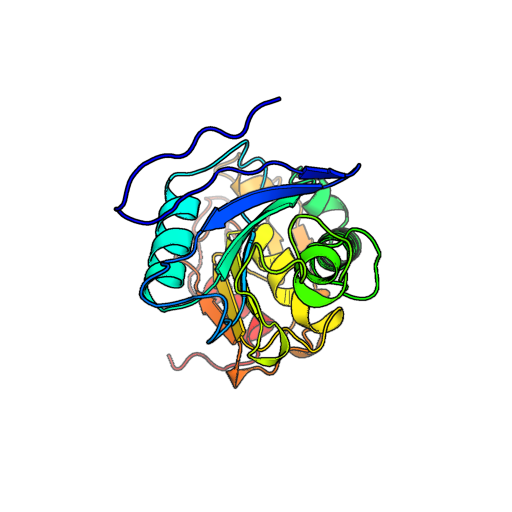 227 ? 15.705 -9.420 -8.807 1.00 90.00 227 ILE A CA 1
ATOM 1766 C C . ILE A 1 227 ? 16.388 -8.162 -8.258 1.00 90.00 227 ILE A C 1
ATOM 1768 O O . ILE A 1 227 ? 16.165 -7.828 -7.099 1.00 90.00 227 ILE A O 1
ATOM 1772 N N . ASP A 1 228 ? 17.149 -7.436 -9.071 1.00 89.81 228 ASP A N 1
ATOM 1773 C CA . ASP A 1 228 ? 17.856 -6.216 -8.674 1.00 89.81 228 ASP A CA 1
ATOM 1774 C C . ASP A 1 228 ? 16.879 -5.144 -8.175 1.00 89.81 228 ASP A C 1
ATOM 1776 O O . ASP A 1 228 ? 17.115 -4.499 -7.151 1.00 89.81 228 ASP A O 1
ATOM 1780 N N . GLN A 1 229 ? 15.735 -4.991 -8.847 1.00 89.88 229 GLN A N 1
ATOM 1781 C CA . GLN A 1 229 ? 14.675 -4.082 -8.413 1.00 89.88 229 GLN A CA 1
ATOM 1782 C C . GLN A 1 229 ? 14.066 -4.521 -7.085 1.00 89.88 229 GLN A C 1
ATOM 1784 O O . GLN A 1 229 ? 13.936 -3.700 -6.178 1.00 89.88 229 GLN A O 1
ATOM 1789 N N . LEU A 1 230 ? 13.742 -5.811 -6.938 1.00 92.75 230 LEU A N 1
ATOM 1790 C CA . LEU A 1 230 ? 13.241 -6.367 -5.680 1.00 92.75 230 LEU A CA 1
ATOM 1791 C C . LEU A 1 230 ? 14.235 -6.141 -4.539 1.00 92.75 230 LEU A C 1
ATOM 1793 O O . LEU A 1 230 ? 13.823 -5.745 -3.448 1.00 92.75 230 LEU A O 1
ATOM 1797 N N . GLN A 1 231 ? 15.531 -6.336 -4.777 1.00 93.94 231 GLN A N 1
ATOM 1798 C CA . GLN A 1 231 ? 16.577 -6.068 -3.792 1.00 93.94 231 GLN A CA 1
ATOM 1799 C C . GLN A 1 231 ? 16.649 -4.580 -3.438 1.00 93.94 231 GLN A C 1
ATOM 1801 O O . GLN A 1 231 ? 16.760 -4.237 -2.261 1.00 93.94 231 GLN A O 1
ATOM 1806 N N . ALA A 1 232 ? 16.512 -3.686 -4.418 1.00 94.19 232 ALA A N 1
ATOM 1807 C CA . ALA A 1 232 ? 16.546 -2.248 -4.184 1.00 94.19 232 ALA A CA 1
ATOM 1808 C C . ALA A 1 232 ? 15.348 -1.740 -3.360 1.00 94.19 232 ALA A C 1
ATOM 1810 O O . ALA A 1 232 ? 15.542 -0.974 -2.409 1.00 94.19 232 ALA A O 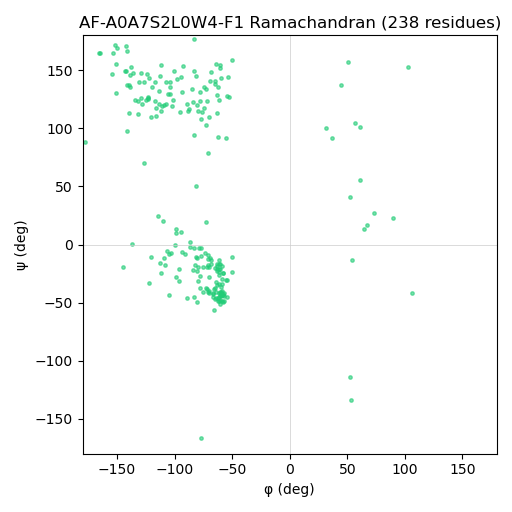1
ATOM 1811 N N . VAL A 1 233 ? 14.124 -2.180 -3.676 1.00 94.94 233 VAL A N 1
ATOM 1812 C CA . VAL A 1 233 ? 12.908 -1.725 -2.971 1.00 94.94 233 VAL A CA 1
ATOM 1813 C C . VAL A 1 233 ? 12.732 -2.401 -1.611 1.00 94.94 233 VAL A C 1
ATOM 1815 O O . VAL A 1 233 ? 12.365 -1.764 -0.623 1.00 94.94 233 VAL A O 1
ATOM 1818 N N . SER A 1 234 ? 13.070 -3.689 -1.508 1.00 95.06 234 SER A N 1
ATOM 1819 C CA . SER A 1 234 ? 12.970 -4.416 -0.240 1.00 95.06 234 SER A CA 1
ATOM 1820 C C . SER A 1 234 ? 14.147 -4.140 0.691 1.00 95.06 234 SER A C 1
ATOM 1822 O O . SER A 1 234 ? 13.991 -4.138 1.912 1.00 95.06 234 SER A O 1
ATOM 1824 N N . GLY A 1 235 ? 15.331 -3.884 0.131 1.00 93.62 235 GLY A N 1
ATOM 1825 C CA . GLY A 1 235 ? 16.590 -3.810 0.866 1.00 93.62 235 GLY A CA 1
ATOM 1826 C C . GLY A 1 235 ? 17.021 -5.153 1.450 1.00 93.62 235 GLY A C 1
ATOM 1827 O O . GLY A 1 235 ? 17.838 -5.152 2.377 1.00 93.62 235 GLY A O 1
ATOM 1828 N N . MET A 1 236 ? 16.436 -6.251 0.961 1.00 90.38 236 MET A N 1
ATOM 1829 C CA . MET A 1 236 ? 16.791 -7.633 1.265 1.00 90.38 236 MET A CA 1
ATOM 1830 C C . MET A 1 236 ? 17.632 -8.205 0.125 1.00 90.38 236 MET A C 1
ATOM 1832 O O . MET A 1 236 ? 17.458 -7.836 -1.032 1.00 90.38 236 MET A O 1
ATOM 1836 N N . THR A 1 237 ? 18.527 -9.133 0.442 1.00 87.19 237 THR A N 1
ATOM 1837 C CA . THR A 1 237 ? 19.235 -9.923 -0.565 1.00 87.19 237 THR A CA 1
ATOM 1838 C C . THR A 1 237 ? 18.378 -11.126 -0.956 1.00 87.19 237 THR A C 1
ATOM 1840 O O . THR A 1 237 ? 17.833 -11.819 -0.098 1.00 87.19 237 THR A O 1
ATOM 1843 N N . CYS A 1 238 ? 18.245 -11.391 -2.256 1.00 70.62 238 CYS A N 1
ATOM 1844 C CA . CYS A 1 238 ? 17.630 -12.632 -2.726 1.00 70.62 238 CYS A CA 1
ATOM 1845 C C . CYS A 1 238 ? 18.730 -13.698 -2.819 1.00 70.62 238 CYS A C 1
ATOM 1847 O O . CYS A 1 238 ? 19.663 -13.494 -3.599 1.00 70.62 238 CYS A O 1
ATOM 1849 N N . PRO A 1 239 ? 18.677 -14.796 -2.042 1.00 64.44 239 PRO A N 1
ATOM 1850 C CA . PRO A 1 239 ? 19.602 -15.903 -2.243 1.00 64.44 239 PRO A CA 1
ATOM 1851 C C . PRO A 1 239 ? 19.352 -16.505 -3.632 1.00 64.44 239 PRO A C 1
ATOM 1853 O O . PRO A 1 239 ? 18.202 -16.761 -3.996 1.00 64.44 239 PRO A O 1
ATOM 1856 N N . TYR A 1 240 ? 20.428 -16.644 -4.406 1.00 55.00 240 TYR A N 1
ATOM 1857 C CA . TYR A 1 240 ? 20.424 -17.229 -5.749 1.00 55.00 240 TYR A CA 1
ATOM 1858 C C . TYR A 1 240 ? 20.261 -18.747 -5.708 1.00 55.00 240 TYR A C 1
ATOM 1860 O O . TYR A 1 240 ? 20.865 -19.373 -4.806 1.00 55.00 240 TYR A O 1
#

Nearest PDB structures (foldseek):
  5jrk-assembly1_A  TM=5.013E-01  e=3.857E-05  Sphingopyxis alaskensis RB2256
  5ye7-assembly1_A  TM=5.599E-01  e=5.383E-04  Homo sapiens
  5jrk-assembly1_B  TM=4.934E-01  e=8.722E-05  Sphingopyxis alaskensis RB2256
  1ods-assembly1_A  TM=4.883E-01  e=1.534E-04  Bacillus subtilis
  5ye8-assembly1_A  TM=5.457E-01  e=4.546E-03  Homo sapiens

Mean predicted aligned error: 8.73 Å

InterPro domains:
  IPR029058 Alpha/Beta hydrolase fold [G3DSA:3.40.50.1820] (18-230)
  IPR029058 Alpha/Beta hydrolase fold [SSF53474] (22-161)

Solvent-accessible surface area (backbone atoms only — not comparable to full-atom values): 12422 Å² total; per-residue (Å²): 134,86,85,79,87,81,69,99,72,64,58,70,48,82,48,77,48,89,50,104,69,41,26,46,50,38,44,31,36,23,68,91,64,27,32,77,85,75,38,12,26,35,31,42,38,27,59,34,58,73,53,72,87,78,52,74,66,58,57,50,58,34,50,56,40,6,75,72,26,22,34,15,35,33,48,49,57,81,35,53,71,64,44,58,74,50,29,44,65,34,33,51,54,54,15,38,56,40,30,14,45,85,42,85,76,9,58,36,10,34,42,61,65,32,62,81,33,88,67,3,65,62,72,76,43,37,52,34,38,90,72,24,24,36,35,32,13,32,38,56,14,11,54,24,43,57,44,25,30,69,42,22,86,47,42,63,35,38,40,28,30,53,56,48,29,47,35,32,70,35,59,81,79,49,73,48,54,85,79,45,53,76,38,69,24,68,59,43,26,30,93,59,32,63,48,55,59,95,36,51,44,81,46,68,57,62,68,33,42,39,41,11,32,51,79,42,68,77,43,49,49,32,46,64,44,27,50,54,25,45,28,44,36,51,64,48,84,77,88,129

Foldseek 3Di:
DDDDDDDPDWPWDFDWDDDPFKIWGTKTADCVQFALVVFAAAEEEEEAAPPPRDDPVLVVVQVVVRVVRHTYIYMGGNRHPCLLVCAQVSLLVRLQQAQQLPDPNHVNVLAAPDCPHPRHVVRPHRHHLCNAYEYEYEASGLSNRQQNCVRDVSHAAYEHENDFQKWWPCLVPDQFRPPTDMRGRLCLFCVNGPHDLVRYDYDYDLQRCTQQPQPHGRSGRHSVSNQVRCCGNSVDHDDD

Radius of gyration: 18.5 Å; Cα contacts (8 Å, |Δi|>4): 560; chains: 1; bounding box: 54×33×50 Å